Protein AF-A0A9J6EXL0-F1 (afdb_monomer)

Mean predicted aligned error: 11.3 Å

Sequence (278 aa):
MRKLHFISDFPHLLKCLRNGLLQKGFATPDGLVSVHPVREAYLLDRSVRTLKVMPNLTETHLEPNSFEKMRTPFAFQLFGPYVLRGLAFYKEDIERRCGSIEATQLFFSKIQRLITVMTSRFRAEALRPASTDVAFLSNFLDFLNDWESFSDNKRHFLSESTAIGFRVTIANTLSLLKYLTESVGFKYLMTSRLSTDPVEHFFGIVRQSTGNLAYASNFAASFDLHVHHMTEFSLPLVLKCIQRRPSRSGIHGETERPSSGDVAIKYSTGDVIGQRQG

pLDDT: mean 83.06, std 22.51, range [24.3, 98.69]

Secondary structure (DSSP, 8-state):
-PPP-----HHHHHHHHHHHHHHH-EEETTEEE-SHHHHHHHHHHHH-SSS-SSTT--HHHHS--TTGGG-HHHHHHHTSHHHHHHHHHTHHHHHHHHS--HHHHHHHHHHHHHHHHHT--STTT-B-TT-HHHHHHHHHHHHHHHHHHHSGGGTTS--HHHHHHHHHHHHHHHHHHHIIIIII--S-B-GGGSSSHHHHHHHHHHHHHTTT---HHHHHHHHHHHHHHHHHHHHHHHHHHHHTS---------------------------------

Structure (mmCIF, N/CA/C/O backbone):
data_AF-A0A9J6EXL0-F1
#
_entry.id   AF-A0A9J6EXL0-F1
#
loop_
_atom_site.group_PDB
_atom_site.id
_atom_site.type_symbol
_atom_site.label_atom_id
_atom_site.label_alt_id
_atom_site.label_comp_id
_atom_site.label_asym_id
_atom_site.label_entity_id
_atom_site.label_seq_id
_atom_site.pdbx_PDB_ins_code
_atom_site.Cartn_x
_atom_site.Cartn_y
_atom_site.Cartn_z
_atom_site.occupancy
_atom_site.B_iso_or_equiv
_atom_site.auth_seq_id
_atom_site.auth_comp_id
_atom_site.auth_asym_id
_atom_site.auth_atom_id
_atom_site.pdbx_PDB_model_num
ATOM 1 N N . MET A 1 1 ? -12.118 6.398 30.157 1.00 62.53 1 MET A N 1
ATOM 2 C CA . MET A 1 1 ? -12.155 7.561 29.238 1.00 62.53 1 MET A CA 1
ATOM 3 C C . MET A 1 1 ? -12.129 7.045 27.800 1.00 62.53 1 MET A C 1
ATOM 5 O O . MET A 1 1 ? -11.355 6.132 27.534 1.00 62.53 1 MET A O 1
ATOM 9 N N . ARG A 1 2 ? -12.997 7.534 26.902 1.00 80.19 2 ARG A N 1
ATOM 10 C CA . ARG A 1 2 ? -13.004 7.114 25.483 1.00 80.19 2 ARG A CA 1
ATOM 11 C C . ARG A 1 2 ? -11.854 7.807 24.743 1.00 80.19 2 ARG A C 1
ATOM 13 O O . ARG A 1 2 ? -11.680 9.008 24.918 1.00 80.19 2 ARG A O 1
ATOM 20 N N . LYS A 1 3 ? -11.077 7.058 23.954 1.00 84.25 3 LYS A N 1
ATOM 21 C CA . LYS A 1 3 ? -9.972 7.586 23.136 1.00 84.25 3 LYS A CA 1
ATOM 22 C C . LYS A 1 3 ? -10.440 7.746 21.691 1.00 84.25 3 LYS A C 1
ATOM 24 O O . LYS A 1 3 ? -11.135 6.875 21.174 1.00 84.25 3 LYS A O 1
ATOM 29 N N . LEU A 1 4 ? -10.068 8.854 21.058 1.00 90.44 4 LEU A N 1
ATOM 30 C CA . LEU A 1 4 ? -10.257 9.061 19.623 1.00 90.44 4 LEU A CA 1
ATOM 31 C C . LEU A 1 4 ? -8.978 8.644 18.897 1.00 90.44 4 LEU A C 1
ATOM 33 O O . LEU A 1 4 ? -7.885 9.054 19.284 1.00 90.44 4 LEU A O 1
ATOM 37 N N . HIS A 1 5 ? -9.126 7.813 17.868 1.00 93.00 5 HIS A N 1
ATOM 38 C CA . HIS A 1 5 ? -8.023 7.292 17.065 1.00 93.00 5 HIS A CA 1
ATOM 39 C C . HIS A 1 5 ? -8.081 7.943 15.683 1.00 93.00 5 HIS A C 1
ATOM 41 O O . HIS A 1 5 ? -9.059 7.763 14.960 1.00 93.00 5 HIS A O 1
ATOM 47 N N . PHE A 1 6 ? -7.048 8.704 15.325 1.00 94.31 6 PHE A N 1
ATOM 48 C CA . PHE A 1 6 ? -6.963 9.370 14.026 1.00 94.31 6 PHE A CA 1
ATOM 49 C C . PHE A 1 6 ? -6.270 8.462 13.014 1.00 94.31 6 PHE A C 1
ATOM 51 O O . PHE A 1 6 ? -5.191 7.937 13.277 1.00 94.31 6 PHE A O 1
ATOM 58 N N . ILE A 1 7 ? -6.888 8.268 11.855 1.00 94.62 7 ILE A N 1
ATOM 59 C CA . ILE A 1 7 ? -6.404 7.349 10.826 1.00 94.62 7 ILE A CA 1
ATOM 60 C C . ILE A 1 7 ? -6.421 8.098 9.497 1.00 94.62 7 ILE A C 1
ATOM 62 O O . ILE A 1 7 ? -7.413 8.747 9.168 1.00 94.62 7 ILE A O 1
ATOM 66 N N . SER A 1 8 ? -5.312 8.054 8.761 1.00 94.88 8 SER A N 1
ATOM 67 C CA . SER A 1 8 ? -5.257 8.591 7.402 1.00 94.88 8 SER A CA 1
ATOM 68 C C . SER A 1 8 ? -5.811 7.568 6.415 1.00 94.88 8 SER A C 1
ATOM 70 O O . SER A 1 8 ? -5.760 6.362 6.656 1.00 94.88 8 SER A O 1
ATOM 72 N N . ASP A 1 9 ? -6.305 8.033 5.270 1.00 93.81 9 ASP A N 1
ATOM 73 C CA . ASP A 1 9 ? -6.836 7.123 4.263 1.00 93.81 9 ASP A CA 1
ATOM 74 C C . ASP A 1 9 ? -5.725 6.274 3.615 1.00 93.81 9 ASP A C 1
ATOM 76 O O . ASP A 1 9 ? -4.876 6.765 2.866 1.00 93.81 9 ASP A O 1
ATOM 80 N N . PHE A 1 10 ? -5.721 4.979 3.933 1.00 96.38 10 PHE A N 1
ATOM 81 C CA . PHE A 1 10 ? -4.686 4.041 3.502 1.00 96.38 10 PHE A CA 1
ATOM 82 C C . PHE A 1 10 ? -4.565 3.903 1.968 1.00 96.38 10 PHE A C 1
ATOM 84 O O . PHE A 1 10 ? -3.437 3.964 1.471 1.00 96.38 10 PHE A O 1
ATOM 91 N N . PRO A 1 11 ? -5.660 3.775 1.186 1.00 95.31 11 PRO A N 1
ATOM 92 C CA . PRO A 1 11 ? -5.612 3.853 -0.276 1.00 95.31 11 PRO A CA 1
ATOM 93 C C . PRO A 1 11 ? -4.853 5.075 -0.810 1.00 95.31 11 PRO A C 1
ATOM 95 O O . PRO A 1 11 ? -4.025 4.936 -1.718 1.00 95.31 11 PRO A O 1
ATOM 98 N N . HIS A 1 12 ? -5.075 6.265 -0.240 1.00 94.00 12 HIS A N 1
ATOM 99 C CA . HIS A 1 12 ? -4.344 7.467 -0.653 1.00 94.00 12 HIS A CA 1
ATOM 100 C C . HIS A 1 12 ? -2.870 7.443 -0.255 1.00 94.00 12 HIS A C 1
ATOM 102 O O . HIS A 1 12 ? -2.038 7.880 -1.052 1.00 94.00 12 HIS A O 1
ATOM 108 N N . LEU A 1 13 ? -2.518 6.889 0.909 1.00 97.56 13 LEU A N 1
ATOM 109 C CA . LEU A 1 13 ? -1.113 6.686 1.286 1.00 97.56 13 LEU A CA 1
ATOM 110 C C . LEU A 1 13 ? -0.398 5.740 0.314 1.00 97.56 13 LEU A C 1
ATOM 112 O O . LEU A 1 13 ? 0.713 6.033 -0.130 1.00 97.56 13 LEU A O 1
ATOM 116 N N . LEU A 1 14 ? -1.053 4.646 -0.085 1.00 97.69 14 LEU A N 1
ATOM 117 C CA . LEU A 1 14 ? -0.511 3.693 -1.054 1.00 97.69 14 LEU A CA 1
ATOM 118 C C . LEU A 1 14 ? -0.325 4.326 -2.442 1.00 97.69 14 LEU A C 1
ATOM 120 O O . LEU A 1 14 ? 0.671 4.084 -3.125 1.00 97.69 14 LEU A O 1
ATOM 124 N N . LYS A 1 15 ? -1.253 5.192 -2.854 1.00 96.50 15 LYS A N 1
ATOM 125 C CA . LYS A 1 15 ? -1.111 6.000 -4.071 1.00 96.50 15 LYS A CA 1
ATOM 126 C C . LYS A 1 15 ? 0.105 6.927 -3.995 1.00 96.50 15 LYS A C 1
ATOM 128 O O . LYS A 1 15 ? 0.862 6.997 -4.963 1.00 96.50 15 LYS A O 1
ATOM 133 N N . CYS A 1 16 ? 0.309 7.621 -2.875 1.00 97.19 16 CYS A N 1
ATOM 134 C CA . CYS A 1 16 ? 1.474 8.487 -2.679 1.00 97.19 16 CYS A CA 1
ATOM 135 C C . CYS A 1 16 ? 2.787 7.690 -2.701 1.00 97.19 16 CYS A C 1
ATOM 137 O O . CYS A 1 16 ? 3.730 8.096 -3.379 1.00 97.19 16 CYS A O 1
ATOM 139 N N . LEU A 1 17 ? 2.816 6.523 -2.048 1.00 98.12 17 LEU A N 1
ATOM 140 C CA . LEU A 1 17 ? 3.924 5.566 -2.102 1.00 98.12 17 LEU A CA 1
ATOM 141 C C . LEU A 1 17 ? 4.262 5.179 -3.548 1.00 98.12 17 LEU A C 1
ATOM 143 O O . LEU A 1 17 ? 5.412 5.296 -3.969 1.00 98.12 17 LEU A O 1
ATOM 147 N N . ARG A 1 18 ? 3.250 4.772 -4.326 1.00 98.06 18 ARG A N 1
ATOM 148 C CA . ARG A 1 18 ? 3.396 4.429 -5.747 1.00 98.06 18 ARG A CA 1
ATOM 149 C C . ARG A 1 18 ? 3.969 5.595 -6.545 1.00 98.06 18 ARG A C 1
ATOM 151 O O . ARG A 1 18 ? 4.914 5.407 -7.301 1.00 98.06 18 ARG A O 1
ATOM 158 N N . ASN A 1 19 ? 3.406 6.792 -6.388 1.00 97.19 19 ASN A N 1
ATOM 159 C CA . ASN A 1 19 ? 3.850 7.971 -7.133 1.00 97.19 19 ASN A CA 1
ATOM 160 C C . ASN A 1 19 ? 5.311 8.324 -6.806 1.00 97.19 19 ASN A C 1
ATOM 162 O O . ASN A 1 19 ? 6.074 8.632 -7.718 1.00 97.19 19 ASN A O 1
ATOM 166 N N . GLY A 1 20 ? 5.712 8.216 -5.534 1.00 96.38 20 GLY A N 1
ATOM 167 C CA . GLY A 1 20 ? 7.102 8.393 -5.115 1.00 96.38 20 GLY A CA 1
ATOM 168 C C . GLY A 1 20 ? 8.043 7.369 -5.754 1.00 96.38 20 GLY A C 1
ATOM 169 O O . GLY A 1 20 ? 9.074 7.752 -6.303 1.00 96.38 20 GLY A O 1
ATOM 170 N N . LEU A 1 21 ? 7.654 6.088 -5.764 1.00 97.50 21 LEU A N 1
ATOM 171 C CA . LEU A 1 21 ? 8.438 5.022 -6.392 1.00 97.50 21 LEU A CA 1
ATOM 172 C C . LEU A 1 21 ? 8.667 5.293 -7.885 1.00 97.50 21 LEU A C 1
ATOM 174 O O . LEU A 1 21 ? 9.797 5.191 -8.357 1.00 97.50 21 LEU A O 1
ATOM 178 N N . LEU A 1 22 ? 7.606 5.657 -8.614 1.00 96.56 22 LEU A N 1
ATOM 179 C CA . LEU A 1 22 ? 7.682 5.931 -10.052 1.00 96.56 22 LEU A CA 1
ATOM 180 C C . LEU A 1 22 ? 8.531 7.162 -10.381 1.00 96.56 22 LEU A C 1
ATOM 182 O O . LEU A 1 22 ? 9.169 7.192 -11.427 1.00 96.56 22 LEU A O 1
ATOM 186 N N . GLN A 1 23 ? 8.526 8.176 -9.514 1.00 94.19 23 GLN A N 1
ATOM 187 C CA . GLN A 1 23 ? 9.217 9.435 -9.778 1.00 94.19 23 GLN A CA 1
ATOM 188 C C . GLN A 1 23 ? 10.722 9.364 -9.504 1.00 94.19 23 GLN A C 1
ATOM 190 O O . GLN A 1 23 ? 11.499 9.958 -10.246 1.00 94.19 23 GLN A O 1
ATOM 195 N N . LYS A 1 24 ? 11.132 8.721 -8.406 1.00 93.25 24 LYS A N 1
ATOM 196 C CA . LYS A 1 24 ? 12.507 8.856 -7.889 1.00 93.25 24 LYS A CA 1
ATOM 197 C C . LYS A 1 24 ? 13.127 7.577 -7.326 1.00 93.25 24 LYS A C 1
ATOM 199 O O . LYS A 1 24 ? 14.297 7.599 -6.947 1.00 93.25 24 LYS A O 1
ATOM 204 N N . GLY A 1 25 ? 12.368 6.482 -7.249 1.00 94.88 25 GLY A N 1
ATOM 205 C CA . GLY A 1 25 ? 12.807 5.276 -6.547 1.00 94.88 25 GLY A CA 1
ATOM 206 C C . GLY A 1 25 ? 13.040 5.505 -5.050 1.00 94.88 25 GLY A C 1
ATOM 207 O O . GLY A 1 25 ? 12.839 6.602 -4.521 1.00 94.88 25 GLY A O 1
ATOM 208 N N . PHE A 1 26 ? 13.474 4.456 -4.361 1.00 96.62 26 PHE A N 1
ATOM 209 C CA . PHE A 1 26 ? 13.733 4.481 -2.928 1.00 96.62 26 PHE A CA 1
ATOM 210 C C . PHE A 1 26 ? 15.078 3.847 -2.574 1.00 96.62 26 PHE A C 1
ATOM 212 O O . PHE A 1 26 ? 15.529 2.923 -3.242 1.00 96.62 26 PHE A O 1
ATOM 219 N N . ALA A 1 27 ? 15.698 4.330 -1.501 1.00 95.12 27 ALA A N 1
ATOM 220 C CA . ALA A 1 27 ? 16.887 3.735 -0.903 1.00 95.12 27 ALA A CA 1
ATOM 221 C C . ALA A 1 27 ? 16.482 3.167 0.453 1.00 95.12 27 ALA A C 1
ATOM 223 O O . ALA A 1 27 ? 16.195 3.930 1.373 1.00 95.12 27 ALA A O 1
ATOM 224 N N . THR A 1 28 ? 16.376 1.845 0.535 1.00 94.81 28 THR A N 1
ATOM 225 C CA . THR A 1 28 ? 15.965 1.117 1.742 1.00 94.81 28 THR A CA 1
ATOM 226 C C . THR A 1 28 ? 17.177 0.434 2.378 1.00 94.81 28 THR A C 1
ATOM 228 O O . THR A 1 28 ? 18.179 0.255 1.683 1.00 94.81 28 THR A O 1
ATOM 231 N N . PRO A 1 29 ? 17.097 -0.010 3.646 1.00 93.19 29 PRO A N 1
ATOM 232 C CA . PRO A 1 29 ? 18.164 -0.800 4.263 1.00 93.19 29 PRO A CA 1
ATOM 233 C C . PRO A 1 29 ? 18.476 -2.092 3.489 1.00 93.19 29 PRO A C 1
ATOM 235 O O . PRO A 1 29 ? 19.613 -2.550 3.486 1.00 93.19 29 PRO A O 1
ATOM 238 N N . ASP A 1 30 ? 17.480 -2.638 2.781 1.00 93.94 30 ASP A N 1
ATOM 239 C CA . ASP A 1 30 ? 17.609 -3.828 1.933 1.00 93.94 30 ASP A CA 1
ATOM 240 C C . ASP A 1 30 ? 18.246 -3.520 0.555 1.00 93.94 30 ASP A C 1
ATOM 242 O O . ASP A 1 30 ? 18.498 -4.429 -0.233 1.00 93.94 30 ASP A O 1
ATOM 246 N N . GLY A 1 31 ? 18.489 -2.243 0.232 1.00 93.81 31 GLY A N 1
ATOM 247 C CA . GLY A 1 31 ? 19.072 -1.786 -1.030 1.00 93.81 31 GLY A CA 1
ATOM 248 C C . GLY A 1 31 ? 18.195 -0.802 -1.810 1.00 93.81 31 GLY A C 1
ATOM 249 O O . GLY A 1 31 ? 17.186 -0.275 -1.322 1.00 93.81 31 GLY A O 1
ATOM 250 N N . LEU A 1 32 ? 18.602 -0.527 -3.053 1.00 94.75 32 LEU A N 1
ATOM 251 C CA . LEU A 1 32 ? 17.888 0.381 -3.950 1.00 94.75 32 LEU A CA 1
ATOM 252 C C . LEU A 1 32 ? 16.647 -0.294 -4.542 1.00 94.75 32 LEU A C 1
ATOM 254 O O . LEU A 1 32 ? 16.713 -1.366 -5.141 1.00 94.75 32 LEU A O 1
ATOM 258 N N . VAL A 1 33 ? 15.511 0.382 -4.420 1.00 97.19 33 VAL A N 1
ATOM 259 C CA . VAL A 1 33 ? 14.221 -0.049 -4.950 1.00 97.19 33 VAL A CA 1
ATOM 260 C C . VAL A 1 33 ? 13.825 0.885 -6.080 1.00 97.19 33 VAL A C 1
ATOM 262 O O . VAL A 1 33 ? 13.732 2.102 -5.911 1.00 97.19 33 VAL A O 1
ATOM 265 N N . SER A 1 34 ? 13.544 0.320 -7.247 1.00 96.06 34 SER A N 1
ATOM 266 C CA . SER A 1 34 ? 13.065 1.085 -8.395 1.00 96.06 34 SER A CA 1
ATOM 267 C C . SER A 1 34 ? 11.964 0.326 -9.121 1.00 96.06 34 SER A C 1
ATOM 269 O O . SER A 1 34 ? 11.771 -0.872 -8.927 1.00 96.06 34 SER A O 1
ATOM 271 N N . VAL A 1 35 ? 11.229 1.024 -9.985 1.00 97.12 35 VAL A N 1
ATOM 272 C CA . VAL A 1 35 ? 10.234 0.378 -10.850 1.00 97.12 35 VAL A CA 1
ATOM 273 C C . VAL A 1 35 ? 10.877 -0.316 -12.063 1.00 97.12 35 VAL A C 1
ATOM 275 O O . VAL A 1 35 ? 10.194 -1.029 -12.790 1.00 97.12 35 VAL A O 1
ATOM 278 N N . HIS A 1 36 ? 12.181 -0.136 -12.303 1.00 97.12 36 HIS A N 1
ATOM 279 C CA . HIS A 1 36 ? 12.854 -0.649 -13.501 1.00 97.12 36 HIS A CA 1
ATOM 280 C C . HIS A 1 36 ? 12.728 -2.179 -13.664 1.00 97.12 36 HIS A C 1
ATOM 282 O O . HIS A 1 36 ? 12.272 -2.605 -14.725 1.00 97.12 36 HIS A O 1
ATOM 288 N N . PRO A 1 37 ? 12.954 -3.013 -12.625 1.00 97.94 37 PRO A N 1
ATOM 289 C CA . PRO A 1 37 ? 12.690 -4.453 -12.710 1.00 97.94 37 PRO A CA 1
ATOM 290 C C . PRO A 1 37 ? 11.251 -4.802 -13.112 1.00 97.94 37 PRO A C 1
ATOM 292 O O . PRO A 1 37 ? 11.022 -5.734 -13.876 1.00 97.94 37 PRO A O 1
ATOM 295 N N . VAL A 1 38 ? 10.269 -4.032 -12.629 1.00 97.94 38 VAL A N 1
ATOM 296 C CA . VAL A 1 38 ? 8.848 -4.236 -12.955 1.00 97.94 38 VAL A CA 1
ATOM 297 C C . VAL A 1 38 ? 8.559 -3.870 -14.413 1.00 97.94 38 VAL A C 1
ATOM 299 O O . VAL A 1 38 ? 7.738 -4.524 -15.054 1.00 97.94 38 VAL A O 1
ATOM 302 N N . ARG A 1 39 ? 9.241 -2.856 -14.960 1.00 97.75 39 ARG A N 1
ATOM 303 C CA . ARG A 1 39 ? 9.141 -2.494 -16.383 1.00 97.75 39 ARG A CA 1
ATOM 304 C C . ARG A 1 39 ? 9.681 -3.599 -17.275 1.00 97.75 39 ARG A C 1
ATOM 306 O O . ARG A 1 39 ? 8.983 -3.994 -18.202 1.00 97.75 39 ARG A O 1
ATOM 313 N N . GLU A 1 40 ? 10.858 -4.135 -16.966 1.00 97.50 40 GLU A N 1
ATOM 314 C CA . GLU A 1 40 ? 11.421 -5.252 -17.731 1.00 97.50 40 GLU A CA 1
ATOM 315 C C . GLU A 1 40 ? 10.517 -6.486 -17.655 1.00 97.50 40 GLU A C 1
ATOM 317 O O . GLU A 1 40 ? 10.196 -7.078 -18.686 1.00 97.50 40 GLU A O 1
ATOM 322 N N . ALA A 1 41 ? 10.004 -6.809 -16.463 1.00 97.12 41 ALA A N 1
ATOM 323 C CA . ALA A 1 41 ? 9.025 -7.877 -16.292 1.00 97.12 41 ALA A CA 1
ATOM 324 C C . ALA A 1 41 ? 7.788 -7.655 -17.183 1.00 97.12 41 ALA A C 1
ATOM 326 O O . ALA A 1 41 ? 7.318 -8.576 -17.849 1.00 97.12 41 ALA A O 1
ATOM 327 N N . TYR A 1 42 ? 7.248 -6.432 -17.201 1.00 97.06 42 TYR A N 1
ATOM 328 C CA . TYR A 1 42 ? 6.089 -6.075 -18.018 1.00 97.06 42 TYR A CA 1
ATOM 329 C C . TYR A 1 42 ? 6.370 -6.214 -19.517 1.00 97.06 42 TYR A C 1
ATOM 331 O O . TYR A 1 42 ? 5.511 -6.700 -20.247 1.00 97.06 42 TYR A O 1
ATOM 339 N N . LEU A 1 43 ? 7.554 -5.815 -19.990 1.00 95.94 43 LEU A N 1
ATOM 340 C CA . LEU A 1 43 ? 7.932 -5.948 -21.399 1.00 95.94 43 LEU A CA 1
ATOM 341 C C . LEU A 1 43 ? 8.013 -7.417 -21.829 1.00 95.94 43 LEU A C 1
ATOM 343 O O . LEU A 1 43 ? 7.504 -7.766 -22.898 1.00 95.94 43 LEU A O 1
ATOM 347 N N . LEU A 1 44 ? 8.587 -8.273 -20.980 1.00 95.31 44 LEU A N 1
ATOM 348 C CA . LEU A 1 44 ? 8.632 -9.718 -21.199 1.00 95.31 44 LEU A CA 1
ATOM 349 C C . LEU A 1 44 ? 7.213 -10.300 -21.246 1.00 95.31 44 LEU A C 1
ATOM 351 O O . LEU A 1 44 ? 6.834 -10.908 -22.247 1.00 95.31 44 LEU A O 1
ATOM 355 N N . ASP A 1 45 ? 6.387 -10.018 -20.237 1.00 95.44 45 ASP A N 1
ATOM 356 C CA . ASP A 1 45 ? 5.017 -10.539 -20.138 1.00 95.44 45 ASP A CA 1
ATOM 357 C C . ASP A 1 45 ? 4.089 -10.021 -21.245 1.00 95.44 45 ASP A C 1
ATOM 359 O O . ASP A 1 45 ? 3.219 -10.735 -21.744 1.00 95.44 45 ASP A O 1
ATOM 363 N N . ARG A 1 46 ? 4.293 -8.778 -21.694 1.00 92.38 46 ARG A N 1
ATOM 364 C CA . ARG A 1 46 ? 3.548 -8.181 -22.807 1.00 92.38 46 ARG A CA 1
ATOM 365 C C . ARG A 1 46 ? 3.807 -8.909 -24.126 1.00 92.38 46 ARG A C 1
ATOM 367 O O . ARG A 1 46 ? 2.902 -8.947 -24.959 1.00 92.38 46 ARG A O 1
ATOM 374 N N . SER A 1 47 ? 5.013 -9.442 -24.329 1.00 88.94 47 SER A N 1
ATOM 375 C CA . SER A 1 47 ? 5.383 -10.154 -25.559 1.00 88.94 47 SER A CA 1
ATOM 376 C C . SER A 1 47 ? 4.725 -11.536 -25.673 1.00 88.94 47 SER A C 1
ATOM 378 O O . SER A 1 47 ? 4.556 -12.059 -26.778 1.00 88.94 47 SER A O 1
ATOM 380 N N . VAL A 1 48 ? 4.286 -12.100 -24.542 1.00 88.19 48 VAL A N 1
ATOM 381 C CA . VAL A 1 48 ? 3.599 -13.389 -24.474 1.00 88.19 48 VAL A CA 1
ATOM 382 C C . VAL A 1 48 ? 2.185 -13.253 -25.047 1.00 88.19 48 VAL A C 1
ATOM 384 O O . VAL A 1 48 ? 1.367 -12.457 -24.582 1.00 88.19 48 VAL A O 1
ATOM 387 N N . ARG A 1 49 ? 1.885 -14.053 -26.078 1.00 80.06 49 ARG A N 1
ATOM 388 C CA . ARG A 1 49 ? 0.561 -14.088 -26.733 1.00 80.06 49 ARG A CA 1
ATOM 389 C C . ARG A 1 49 ? -0.461 -14.966 -26.002 1.00 80.06 49 ARG A C 1
ATOM 391 O O . ARG A 1 49 ? -1.648 -14.890 -26.300 1.00 80.06 49 ARG A O 1
ATOM 398 N N . THR A 1 50 ? 0.001 -15.811 -25.085 1.00 84.81 50 THR A N 1
ATOM 399 C CA . THR A 1 50 ? -0.798 -16.784 -24.325 1.00 84.81 50 THR A CA 1
ATOM 400 C C . THR A 1 50 ? -1.088 -16.276 -22.904 1.00 84.81 50 THR A C 1
ATOM 402 O O . THR A 1 50 ? -1.147 -15.069 -22.676 1.00 84.81 50 THR A O 1
ATOM 405 N N . LEU A 1 51 ? -1.306 -17.184 -21.943 1.00 88.31 51 LEU A N 1
ATOM 406 C CA . LEU A 1 51 ? -1.582 -16.868 -20.539 1.00 88.31 51 LEU A CA 1
ATOM 407 C C . LEU A 1 51 ? -0.492 -15.967 -19.935 1.00 88.31 51 LEU A C 1
ATOM 409 O O . LEU A 1 51 ? 0.624 -16.416 -19.683 1.00 88.31 51 LEU A O 1
ATOM 413 N N . LYS A 1 52 ? -0.846 -14.700 -19.702 1.00 92.69 52 LYS A N 1
ATOM 414 C CA . LYS A 1 52 ? 0.016 -13.690 -19.078 1.00 92.69 52 LYS A CA 1
ATOM 415 C C . LYS A 1 52 ? 0.156 -13.926 -17.578 1.00 92.69 52 LYS A C 1
ATOM 417 O O . LYS A 1 52 ? -0.832 -14.221 -16.904 1.00 92.69 52 LYS A O 1
ATOM 422 N N . VAL A 1 53 ? 1.358 -13.719 -17.047 1.00 94.88 53 VAL A N 1
ATOM 423 C CA . VAL A 1 53 ? 1.651 -13.805 -15.608 1.00 94.88 53 VAL A CA 1
ATOM 424 C C . VAL A 1 53 ? 1.162 -12.550 -14.882 1.00 94.88 53 VAL A C 1
ATOM 426 O O . VAL A 1 53 ? 0.698 -12.629 -13.740 1.00 94.88 53 VAL A O 1
ATOM 429 N N . MET A 1 54 ? 1.197 -11.394 -15.555 1.00 95.19 54 MET A N 1
ATOM 430 C CA . MET A 1 54 ? 0.773 -10.097 -15.023 1.00 95.19 54 MET A CA 1
ATOM 431 C C . MET A 1 54 ? -0.405 -9.509 -15.819 1.00 95.19 54 MET A C 1
ATOM 433 O O . MET A 1 54 ? -0.316 -8.391 -16.326 1.00 95.19 54 MET A O 1
ATOM 437 N N . PRO A 1 55 ? -1.563 -10.198 -15.888 1.00 92.00 55 PRO A N 1
ATOM 438 C CA . PRO A 1 55 ? -2.670 -9.820 -16.776 1.00 92.00 55 PRO A CA 1
ATOM 439 C C . PRO A 1 55 ? -3.291 -8.452 -16.452 1.00 92.00 55 PRO A C 1
ATOM 441 O O . PRO A 1 55 ? -3.891 -7.828 -17.321 1.00 92.00 55 PRO A O 1
ATOM 444 N N . ASN A 1 56 ? -3.146 -7.986 -15.208 1.00 90.62 56 ASN A N 1
ATOM 445 C CA . ASN A 1 56 ? -3.693 -6.710 -14.745 1.00 90.62 56 ASN A CA 1
ATOM 446 C C . ASN A 1 56 ? -2.704 -5.545 -14.873 1.00 90.62 56 ASN A C 1
ATOM 448 O O . ASN A 1 56 ? -3.098 -4.403 -14.650 1.00 90.62 56 ASN A O 1
ATOM 452 N N . LEU A 1 57 ? -1.431 -5.821 -15.176 1.00 94.75 57 LEU A N 1
ATOM 453 C CA . LEU A 1 57 ? -0.418 -4.784 -15.305 1.00 94.75 57 LEU A CA 1
ATOM 454 C C . LEU A 1 57 ? -0.428 -4.247 -16.737 1.00 94.75 57 LEU A C 1
ATOM 456 O O . LEU A 1 57 ? -0.329 -4.991 -17.710 1.00 94.75 57 LEU A O 1
ATOM 460 N N . THR A 1 58 ? -0.543 -2.934 -16.854 1.00 93.88 58 THR A N 1
ATOM 461 C CA . THR A 1 58 ? -0.558 -2.209 -18.128 1.00 93.88 58 THR A CA 1
ATOM 462 C C . THR A 1 58 ? 0.428 -1.053 -18.073 1.00 93.88 58 THR A C 1
ATOM 464 O O . THR A 1 58 ? 0.876 -0.653 -16.998 1.00 93.88 58 THR A O 1
ATOM 467 N N . GLU A 1 59 ? 0.713 -0.455 -19.227 1.00 93.94 59 GLU A N 1
ATOM 468 C CA . GLU A 1 59 ? 1.583 0.720 -19.328 1.00 93.94 59 GLU A CA 1
ATOM 469 C C . GLU A 1 59 ? 1.131 1.873 -18.418 1.00 93.94 59 GLU A C 1
ATOM 471 O O . GLU A 1 59 ? 1.962 2.474 -17.750 1.00 93.94 59 GLU A O 1
ATOM 476 N N . THR A 1 60 ? -0.179 2.084 -18.251 1.00 94.38 60 THR A N 1
ATOM 477 C CA . THR A 1 60 ? -0.751 3.128 -17.372 1.00 94.38 60 THR A CA 1
ATOM 478 C C . THR A 1 60 ? -0.414 2.953 -15.885 1.00 94.38 60 THR A C 1
ATOM 480 O O . THR A 1 60 ? -0.598 3.874 -15.090 1.00 94.38 60 THR A O 1
ATOM 483 N N . HIS A 1 61 ? 0.046 1.771 -15.465 1.00 95.31 61 HIS A N 1
ATOM 484 C CA . HIS A 1 61 ? 0.521 1.548 -14.097 1.00 95.31 61 HIS A CA 1
ATOM 485 C C . HIS A 1 61 ? 1.940 2.078 -13.883 1.00 95.31 61 HIS A C 1
ATOM 487 O O . HIS A 1 61 ? 2.270 2.499 -12.772 1.00 95.31 61 HIS A O 1
ATOM 493 N N . LEU A 1 62 ? 2.760 2.029 -14.934 1.00 95.88 62 LEU A N 1
ATOM 494 C CA . LEU A 1 62 ? 4.191 2.328 -14.912 1.00 95.88 62 LEU A CA 1
ATOM 495 C C . LEU A 1 62 ? 4.465 3.750 -15.417 1.00 95.88 62 LEU A C 1
ATOM 497 O O . LEU A 1 62 ? 5.298 4.446 -14.849 1.00 95.88 62 LEU A O 1
ATOM 501 N N . GLU A 1 63 ? 3.696 4.201 -16.408 1.00 94.31 63 GLU A N 1
ATOM 502 C CA . GLU A 1 63 ? 3.711 5.547 -16.989 1.00 94.31 63 GLU A CA 1
ATOM 503 C C . GLU A 1 63 ? 2.341 6.235 -16.856 1.00 94.31 63 GLU A C 1
ATOM 505 O O . GLU A 1 63 ? 1.669 6.497 -17.854 1.00 94.31 63 GLU A O 1
ATOM 510 N N . PRO A 1 64 ? 1.867 6.513 -15.627 1.00 94.38 64 PRO A N 1
ATOM 511 C CA . PRO A 1 64 ? 0.578 7.159 -15.433 1.00 94.38 64 PRO A CA 1
ATOM 512 C C . PRO A 1 64 ? 0.619 8.644 -15.820 1.00 94.38 64 PRO A C 1
ATOM 514 O O . PRO A 1 64 ? 1.473 9.408 -15.348 1.00 94.38 64 PRO A O 1
ATOM 517 N N . ASN A 1 65 ? -0.392 9.098 -16.558 1.00 93.94 65 ASN A N 1
ATOM 518 C CA . ASN A 1 65 ? -0.673 10.525 -16.719 1.00 93.94 65 ASN A CA 1
ATOM 519 C C . ASN A 1 65 ? -1.210 11.161 -15.415 1.00 93.94 65 ASN A C 1
ATOM 521 O O . ASN A 1 65 ? -1.441 10.487 -14.407 1.00 93.94 65 ASN A O 1
ATOM 525 N N . SER A 1 66 ? -1.433 12.478 -15.413 1.00 91.00 66 SER A N 1
ATOM 526 C CA . SER A 1 66 ? -1.887 13.219 -14.223 1.00 91.00 66 SER A CA 1
ATOM 527 C C . SER A 1 66 ? -3.192 12.690 -13.611 1.00 91.00 66 SER A C 1
ATOM 529 O O . SER A 1 66 ? -3.312 12.645 -12.387 1.00 91.00 66 SER A O 1
ATOM 531 N N . PHE A 1 67 ? -4.149 12.236 -14.424 1.00 89.06 67 PHE A N 1
ATOM 532 C CA . PHE A 1 67 ? -5.401 11.650 -13.936 1.00 89.06 67 PHE A CA 1
ATOM 533 C C . PHE A 1 67 ? -5.188 10.225 -13.407 1.00 89.06 67 PHE A C 1
ATOM 535 O O . PHE A 1 67 ? -5.714 9.847 -12.361 1.00 89.06 67 PHE A O 1
ATOM 542 N N . GLU A 1 68 ? -4.357 9.432 -14.077 1.00 91.31 68 GLU A N 1
ATOM 543 C CA . GLU A 1 68 ? -4.031 8.057 -13.675 1.00 91.31 68 GLU A CA 1
ATOM 544 C C . GLU A 1 68 ? -3.193 7.997 -12.388 1.00 91.31 68 GLU A C 1
ATOM 546 O O . GLU A 1 68 ? -3.315 7.056 -11.594 1.00 91.31 68 GLU A O 1
ATOM 551 N N . LYS A 1 69 ? -2.399 9.039 -12.107 1.00 89.88 69 LYS A N 1
ATOM 552 C CA . LYS A 1 69 ? -1.705 9.222 -10.819 1.00 89.88 69 LYS A CA 1
ATOM 553 C C . LYS A 1 69 ? -2.671 9.302 -9.636 1.00 89.88 69 LYS A C 1
ATOM 555 O O . LYS A 1 69 ? -2.287 8.945 -8.519 1.00 89.88 69 LYS A O 1
ATOM 560 N N . MET A 1 70 ? -3.919 9.709 -9.875 1.00 89.44 70 MET A N 1
ATOM 561 C CA . MET A 1 70 ? -4.958 9.808 -8.848 1.00 89.44 70 MET A CA 1
ATOM 562 C C . MET A 1 70 ? -5.705 8.495 -8.601 1.00 89.44 70 MET A C 1
ATOM 564 O O . MET A 1 70 ? -6.308 8.335 -7.542 1.00 89.44 70 MET A O 1
ATOM 568 N N . ARG A 1 71 ? -5.634 7.533 -9.530 1.00 90.75 71 ARG A N 1
ATOM 569 C CA . ARG A 1 71 ? -6.352 6.257 -9.429 1.00 90.75 71 ARG A CA 1
ATOM 570 C C . ARG A 1 71 ? -5.691 5.344 -8.397 1.00 90.75 71 ARG A C 1
ATOM 572 O O . ARG A 1 71 ? -4.701 4.676 -8.691 1.00 90.75 71 ARG A O 1
ATOM 579 N N . THR A 1 72 ? -6.272 5.277 -7.201 1.00 90.31 72 THR A N 1
ATOM 580 C CA . THR A 1 72 ? -5.819 4.382 -6.127 1.00 90.31 72 THR A CA 1
ATOM 581 C C . THR A 1 72 ? -5.787 2.901 -6.536 1.00 90.31 72 THR A C 1
ATOM 583 O O . THR A 1 72 ? -4.807 2.253 -6.161 1.00 90.31 72 THR A O 1
ATOM 586 N N . PRO A 1 73 ? -6.707 2.348 -7.370 1.00 93.75 73 PRO A N 1
ATOM 587 C CA . PRO A 1 73 ? -6.653 0.930 -7.748 1.00 93.75 73 PRO A CA 1
ATOM 588 C C . PRO A 1 73 ? -5.351 0.518 -8.444 1.00 93.75 73 PRO A C 1
ATOM 590 O O . PRO A 1 73 ? -4.878 -0.596 -8.235 1.00 93.75 73 PRO A O 1
ATOM 593 N N . PHE A 1 74 ? -4.722 1.424 -9.200 1.00 95.38 74 PHE A N 1
ATOM 594 C CA . PHE A 1 74 ? -3.457 1.139 -9.883 1.00 95.38 74 PHE A CA 1
ATOM 595 C C . PHE A 1 74 ? -2.308 0.902 -8.900 1.00 95.38 74 PHE A C 1
ATOM 597 O O . PHE A 1 74 ? -1.422 0.099 -9.175 1.00 95.38 74 PHE A O 1
ATOM 604 N N . ALA A 1 75 ? -2.332 1.540 -7.726 1.00 96.69 75 ALA A N 1
ATOM 605 C CA . ALA A 1 75 ? -1.340 1.279 -6.688 1.00 96.69 75 ALA A CA 1
ATOM 606 C C . ALA A 1 75 ? -1.514 -0.128 -6.086 1.00 96.69 75 ALA A C 1
ATOM 608 O O . ALA A 1 75 ? -0.530 -0.842 -5.906 1.00 96.69 75 ALA A O 1
ATOM 609 N N . PHE A 1 76 ? -2.759 -0.562 -5.855 1.00 96.94 76 PHE A N 1
ATOM 610 C CA . PHE A 1 76 ? -3.058 -1.927 -5.399 1.00 96.94 76 PHE A CA 1
ATOM 611 C C . PHE A 1 76 ? -2.665 -2.988 -6.430 1.00 96.94 76 PHE A C 1
ATOM 613 O O . PHE A 1 76 ? -2.192 -4.057 -6.058 1.00 96.94 76 PHE A O 1
ATOM 620 N N . GLN A 1 77 ? -2.855 -2.701 -7.720 1.00 97.19 77 GLN A N 1
ATOM 621 C CA . GLN A 1 77 ? -2.475 -3.606 -8.805 1.00 97.19 77 GLN A CA 1
ATOM 622 C C . GLN A 1 77 ? -0.952 -3.688 -8.968 1.00 97.19 77 GLN A C 1
ATOM 624 O O . GLN A 1 77 ? -0.426 -4.794 -9.094 1.00 97.19 77 GLN A O 1
ATOM 629 N N . LEU A 1 78 ? -0.240 -2.557 -8.882 1.00 98.00 78 LEU A N 1
ATOM 630 C CA . LEU A 1 78 ? 1.223 -2.512 -8.966 1.00 98.00 78 LEU A CA 1
ATOM 631 C C . LEU A 1 78 ? 1.895 -3.277 -7.817 1.00 98.00 78 LEU A C 1
ATOM 633 O O . LEU A 1 78 ? 2.801 -4.067 -8.053 1.00 98.00 78 LEU A O 1
ATOM 637 N N . PHE A 1 79 ? 1.437 -3.078 -6.580 1.00 98.12 79 PHE A N 1
ATOM 638 C CA . PHE A 1 79 ? 1.926 -3.817 -5.409 1.00 98.12 79 PHE A CA 1
ATOM 639 C C . PHE A 1 79 ? 1.153 -5.127 -5.172 1.00 98.12 79 PHE A C 1
ATOM 641 O O . PHE A 1 79 ? 1.163 -5.687 -4.076 1.00 98.12 79 PHE A O 1
ATOM 648 N N . GLY A 1 80 ? 0.435 -5.602 -6.190 1.00 96.69 80 GLY A N 1
ATOM 649 C CA . GLY A 1 80 ? -0.410 -6.781 -6.112 1.00 96.69 80 GLY A CA 1
ATOM 650 C C . GLY A 1 80 ? 0.366 -8.095 -6.256 1.00 96.69 80 GLY A C 1
ATOM 651 O O . GLY A 1 80 ? 1.521 -8.120 -6.687 1.00 96.69 80 GLY A O 1
ATOM 652 N N . PRO A 1 81 ? -0.290 -9.235 -5.972 1.00 96.88 81 PRO A N 1
ATOM 653 C CA . PRO A 1 81 ? 0.354 -10.548 -6.020 1.00 96.88 81 PRO A CA 1
ATOM 654 C C . PRO A 1 81 ? 0.814 -10.945 -7.429 1.00 96.88 81 PRO A C 1
ATOM 656 O O . PRO A 1 81 ? 1.783 -11.684 -7.566 1.00 96.88 81 PRO A O 1
ATOM 659 N N . TYR A 1 82 ? 0.145 -10.466 -8.481 1.00 97.06 82 TYR A N 1
ATOM 660 C CA . TYR A 1 82 ? 0.528 -10.774 -9.862 1.00 97.06 82 TYR A CA 1
ATOM 661 C C . TYR A 1 82 ? 1.887 -10.180 -10.228 1.00 97.06 82 TYR A C 1
ATOM 663 O O . TYR A 1 82 ? 2.683 -10.864 -10.858 1.00 97.06 82 TYR A O 1
ATOM 671 N N . VAL A 1 83 ? 2.188 -8.958 -9.778 1.00 97.88 83 VAL A N 1
ATOM 672 C CA . VAL A 1 83 ? 3.487 -8.323 -10.043 1.00 97.88 83 VAL A CA 1
ATOM 673 C C . VAL A 1 83 ? 4.608 -9.056 -9.315 1.00 97.88 83 VAL A C 1
ATOM 675 O O . VAL A 1 83 ? 5.635 -9.339 -9.917 1.00 97.88 83 VAL A O 1
ATOM 678 N N . LEU A 1 84 ? 4.391 -9.464 -8.061 1.00 97.69 84 LEU A N 1
ATOM 679 C CA . LEU A 1 84 ? 5.352 -10.302 -7.334 1.00 97.69 84 LEU A CA 1
ATOM 680 C C . LEU A 1 84 ? 5.615 -11.638 -8.037 1.00 97.69 84 LEU A C 1
ATOM 682 O O . LEU A 1 84 ? 6.767 -12.044 -8.175 1.00 97.69 84 LEU A O 1
ATOM 686 N N . ARG A 1 85 ? 4.561 -12.302 -8.524 1.00 97.50 85 ARG A N 1
ATOM 687 C CA . ARG A 1 85 ? 4.699 -13.534 -9.314 1.00 97.50 85 ARG A CA 1
ATOM 688 C C . ARG A 1 85 ? 5.441 -13.286 -10.621 1.00 97.50 85 ARG A C 1
ATOM 690 O O . ARG A 1 85 ? 6.280 -14.099 -10.972 1.00 97.50 85 ARG A O 1
ATOM 697 N N . GLY A 1 86 ? 5.180 -12.174 -11.305 1.00 97.19 86 GLY A N 1
ATOM 698 C CA . GLY A 1 86 ? 5.903 -11.784 -12.516 1.00 97.19 86 GLY A CA 1
ATOM 699 C C . GLY A 1 86 ? 7.389 -11.545 -12.259 1.00 97.19 86 GLY A C 1
ATOM 700 O O . GLY A 1 86 ? 8.220 -12.089 -12.977 1.00 97.19 86 GLY A O 1
ATOM 701 N N . LEU A 1 87 ? 7.733 -10.816 -11.192 1.00 98.00 87 LEU A N 1
ATOM 702 C CA . LEU A 1 87 ? 9.124 -10.611 -10.775 1.00 98.00 87 LEU A CA 1
ATOM 703 C C . LEU A 1 87 ? 9.830 -11.931 -10.439 1.00 98.00 87 LEU A C 1
ATOM 705 O O . LEU A 1 87 ? 11.019 -12.063 -10.696 1.00 98.00 87 LEU A O 1
ATOM 709 N N . ALA A 1 88 ? 9.119 -12.897 -9.851 1.00 97.75 88 ALA A N 1
ATOM 710 C CA . ALA A 1 88 ? 9.668 -14.222 -9.574 1.00 97.75 88 ALA A CA 1
ATOM 711 C C . ALA A 1 88 ? 9.803 -15.077 -10.845 1.00 97.75 88 ALA A C 1
ATOM 713 O O . ALA A 1 88 ? 10.811 -15.750 -11.021 1.00 97.75 88 ALA A O 1
ATOM 714 N N . PHE A 1 89 ? 8.805 -15.036 -11.729 1.00 97.38 89 PHE A N 1
ATOM 715 C CA . PHE A 1 89 ? 8.754 -15.842 -12.947 1.00 97.38 89 PHE A CA 1
ATOM 716 C C . PHE A 1 89 ? 9.817 -15.418 -13.965 1.00 97.38 89 PHE A C 1
ATOM 718 O O . PHE A 1 89 ? 10.511 -16.264 -14.512 1.00 97.38 89 PHE A O 1
ATOM 725 N N . TYR A 1 90 ? 9.985 -14.112 -14.177 1.00 97.06 90 TYR A N 1
ATOM 726 C CA . TYR A 1 90 ? 10.959 -13.550 -15.119 1.00 97.06 90 TYR A CA 1
ATOM 727 C C . TYR A 1 90 ? 12.296 -13.188 -14.453 1.00 97.06 90 TYR A C 1
ATOM 729 O O . TYR A 1 90 ? 13.060 -12.394 -15.001 1.00 97.06 90 TYR A O 1
ATOM 737 N N . LYS A 1 91 ? 12.579 -13.711 -13.251 1.00 97.38 91 LYS A N 1
ATOM 738 C CA . LYS A 1 91 ? 13.706 -13.263 -12.417 1.00 97.38 91 LYS A CA 1
ATOM 739 C C . LYS A 1 91 ? 15.035 -13.285 -13.170 1.00 97.38 91 LYS A C 1
ATOM 741 O O . LYS A 1 91 ? 15.710 -12.264 -13.224 1.00 97.38 91 LYS A O 1
ATOM 746 N N . GLU A 1 92 ? 15.374 -14.409 -13.795 1.00 97.44 92 GLU A N 1
ATOM 747 C CA . GLU A 1 92 ? 16.642 -14.575 -14.516 1.00 97.44 92 GLU A CA 1
ATOM 748 C C . GLU A 1 92 ? 16.776 -13.590 -15.690 1.00 97.44 92 GLU A C 1
ATOM 750 O O . GLU A 1 92 ? 17.828 -12.985 -15.894 1.00 97.44 92 GLU A O 1
ATOM 755 N N . ASP A 1 93 ? 15.702 -13.385 -16.458 1.00 97.19 93 ASP A N 1
ATOM 756 C CA . ASP A 1 93 ? 15.681 -12.440 -17.578 1.00 97.19 93 ASP A CA 1
ATOM 757 C C . ASP A 1 93 ? 15.861 -10.991 -17.120 1.00 97.19 93 ASP A C 1
ATOM 759 O O . ASP A 1 93 ? 16.596 -10.222 -17.744 1.00 97.19 93 ASP A O 1
ATOM 763 N N . ILE A 1 94 ? 15.194 -10.622 -16.025 1.00 97.44 94 ILE A N 1
ATOM 764 C CA . ILE A 1 94 ? 15.259 -9.279 -15.456 1.00 97.44 94 ILE A CA 1
ATOM 765 C C . ILE A 1 94 ? 16.636 -9.038 -14.836 1.00 97.44 94 ILE A C 1
ATOM 767 O O . ILE A 1 94 ? 17.220 -7.981 -15.073 1.00 97.44 94 ILE A O 1
ATOM 771 N N . GLU A 1 95 ? 17.181 -9.996 -14.082 1.00 97.69 95 GLU A N 1
ATOM 772 C CA . GLU A 1 95 ? 18.474 -9.852 -13.402 1.00 97.69 95 GLU A CA 1
ATOM 773 C C . GLU A 1 95 ? 19.637 -9.731 -14.391 1.00 97.69 95 GLU A C 1
ATOM 775 O O . GLU A 1 95 ? 20.564 -8.956 -14.151 1.00 97.69 95 GLU A O 1
ATOM 780 N N . ARG A 1 96 ? 19.547 -10.374 -15.564 1.00 96.81 96 ARG A N 1
ATOM 781 C CA . ARG A 1 96 ? 20.503 -10.160 -16.666 1.00 96.81 96 ARG A CA 1
ATOM 782 C C . ARG A 1 96 ? 20.554 -8.711 -17.160 1.00 96.81 96 ARG A C 1
ATOM 784 O O . ARG A 1 96 ? 21.573 -8.300 -17.707 1.00 96.81 96 ARG A O 1
ATOM 791 N N . ARG A 1 97 ? 19.470 -7.946 -17.000 1.00 95.44 97 ARG A N 1
A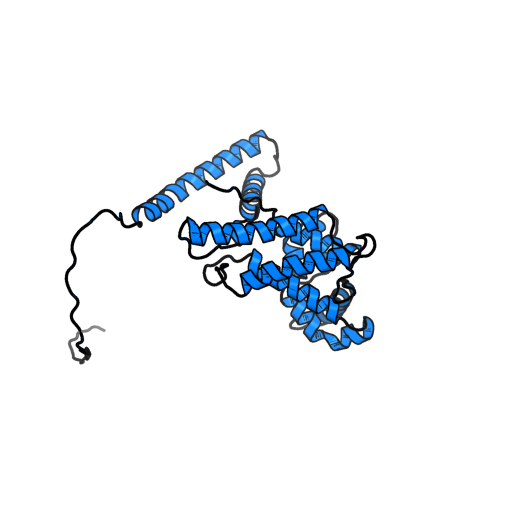TOM 792 C CA . ARG A 1 97 ? 19.348 -6.558 -17.483 1.00 95.44 97 ARG A CA 1
ATOM 793 C C . ARG A 1 97 ? 19.494 -5.519 -16.377 1.00 95.44 97 ARG A C 1
ATOM 795 O O . ARG A 1 97 ? 20.012 -4.437 -16.624 1.00 95.44 97 ARG A O 1
ATOM 802 N N . CYS A 1 98 ? 19.010 -5.834 -15.179 1.00 94.56 98 CYS A N 1
ATOM 803 C CA . CYS A 1 98 ? 18.895 -4.898 -14.062 1.00 94.56 98 CYS A CA 1
ATOM 804 C C . CYS A 1 98 ? 19.925 -5.139 -12.952 1.00 94.56 98 CYS A C 1
ATOM 806 O O . CYS A 1 98 ? 20.026 -4.312 -12.049 1.00 94.56 98 CYS A O 1
ATOM 808 N N . GLY A 1 99 ? 20.646 -6.265 -12.974 1.00 95.69 99 GLY A N 1
ATOM 809 C CA . GLY A 1 99 ? 21.329 -6.781 -11.788 1.00 95.69 99 GLY A CA 1
ATOM 810 C C . GLY A 1 99 ? 20.339 -7.356 -10.770 1.00 95.69 99 GLY A C 1
ATOM 811 O O . GLY A 1 99 ? 19.168 -7.562 -11.088 1.00 95.69 99 GLY A O 1
ATOM 812 N N . SER A 1 100 ? 20.806 -7.618 -9.545 1.00 96.56 100 SER A N 1
ATOM 813 C CA . SER A 1 100 ? 19.965 -8.190 -8.481 1.00 96.56 100 SER A CA 1
ATOM 814 C C . SER A 1 100 ? 18.696 -7.365 -8.251 1.00 96.56 100 SER A C 1
ATOM 816 O O . SER A 1 100 ? 18.749 -6.145 -8.075 1.00 96.56 100 SER A O 1
ATOM 818 N N . ILE A 1 101 ? 17.549 -8.047 -8.211 1.00 97.50 101 ILE A N 1
ATOM 819 C CA . ILE A 1 101 ? 16.236 -7.430 -7.960 1.00 97.50 101 ILE A CA 1
ATOM 820 C C . ILE A 1 101 ? 15.721 -7.680 -6.540 1.00 97.50 101 ILE A C 1
ATOM 822 O O . ILE A 1 101 ? 14.579 -7.330 -6.226 1.00 97.50 101 ILE A O 1
ATOM 826 N N . GLU A 1 102 ? 16.546 -8.276 -5.680 1.00 97.44 102 GLU A N 1
ATOM 827 C CA . GLU A 1 102 ? 16.167 -8.750 -4.347 1.00 97.44 102 GLU A CA 1
ATOM 828 C C . GLU A 1 102 ? 15.556 -7.641 -3.482 1.00 97.44 102 GLU A C 1
ATOM 830 O O . GLU A 1 102 ? 14.451 -7.807 -2.965 1.00 97.44 102 GLU A O 1
ATOM 835 N N . ALA A 1 103 ? 16.194 -6.467 -3.426 1.00 97.19 103 ALA A N 1
ATOM 836 C CA . ALA A 1 103 ? 15.683 -5.307 -2.693 1.00 97.19 103 ALA A CA 1
ATOM 837 C C . ALA A 1 103 ? 14.265 -4.912 -3.147 1.00 97.19 103 ALA A C 1
ATOM 839 O O . ALA A 1 103 ? 13.378 -4.638 -2.335 1.00 97.19 103 ALA A O 1
ATOM 840 N N . THR A 1 104 ? 14.013 -4.943 -4.461 1.00 98.12 104 THR A N 1
ATOM 841 C CA . THR A 1 104 ? 12.697 -4.619 -5.031 1.00 98.12 104 THR A CA 1
ATOM 842 C C . THR A 1 104 ? 11.669 -5.703 -4.701 1.00 98.12 104 THR A C 1
ATOM 844 O O . THR A 1 104 ? 10.546 -5.376 -4.317 1.00 98.12 104 THR A O 1
ATOM 847 N N . GLN A 1 105 ? 12.036 -6.986 -4.781 1.00 98.06 105 GLN A N 1
ATOM 848 C CA . GLN A 1 105 ? 11.147 -8.094 -4.416 1.00 98.06 105 GLN A CA 1
ATOM 849 C C . GLN A 1 105 ? 10.779 -8.073 -2.925 1.00 98.06 105 GLN A C 1
ATOM 851 O O . GLN A 1 105 ? 9.601 -8.232 -2.586 1.00 98.06 105 GLN A O 1
ATOM 856 N N . LEU A 1 10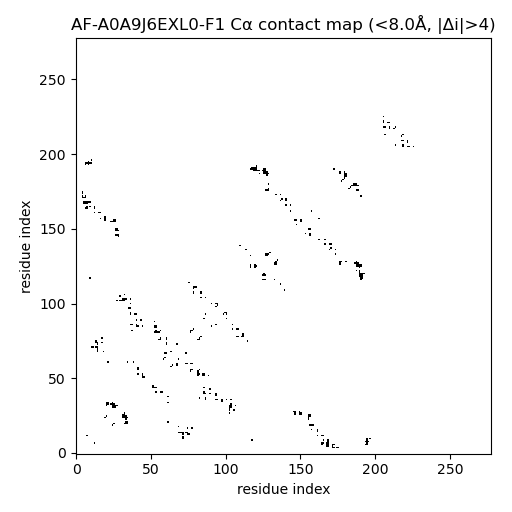6 ? 11.751 -7.829 -2.041 1.00 98.19 106 LEU A N 1
ATOM 857 C CA . LEU A 1 106 ? 11.536 -7.701 -0.598 1.00 98.19 106 LEU A CA 1
ATOM 858 C C . LEU A 1 106 ? 10.612 -6.525 -0.285 1.00 98.19 106 LEU A C 1
ATOM 860 O O . LEU A 1 106 ? 9.623 -6.690 0.434 1.00 98.19 106 LEU A O 1
ATOM 864 N N . PHE A 1 107 ? 10.870 -5.362 -0.885 1.00 98.50 107 PHE A N 1
ATOM 865 C CA . PHE A 1 107 ? 10.029 -4.185 -0.714 1.00 98.50 107 PHE A CA 1
ATOM 866 C C . PHE A 1 107 ? 8.590 -4.431 -1.180 1.00 98.50 107 PHE A C 1
ATOM 868 O O . PHE A 1 107 ? 7.649 -4.229 -0.413 1.00 98.50 107 PHE A O 1
ATOM 875 N N . PHE A 1 108 ? 8.395 -4.928 -2.407 1.00 98.56 108 PHE A N 1
ATOM 876 C CA . PHE A 1 108 ? 7.059 -5.216 -2.938 1.00 98.56 108 PHE A CA 1
ATOM 877 C C . PHE A 1 108 ? 6.328 -6.262 -2.088 1.00 98.56 108 PHE A C 1
ATOM 879 O O . PHE A 1 108 ? 5.127 -6.126 -1.869 1.00 98.56 108 PHE A O 1
ATOM 886 N N . SER A 1 109 ? 7.040 -7.255 -1.547 1.00 98.50 109 SER A N 1
ATOM 887 C CA . SER A 1 109 ? 6.464 -8.263 -0.649 1.00 98.50 109 SER A CA 1
ATOM 888 C C . SER A 1 109 ? 6.002 -7.648 0.674 1.00 98.50 109 SER A C 1
ATOM 890 O O . SER A 1 109 ? 4.887 -7.923 1.121 1.00 98.50 109 SER A O 1
ATOM 892 N N . LYS A 1 110 ? 6.804 -6.755 1.277 1.00 98.44 110 LYS A N 1
ATOM 893 C CA . LYS A 1 110 ? 6.414 -6.010 2.489 1.00 98.44 110 LYS A CA 1
ATOM 894 C C . LYS A 1 110 ? 5.175 -5.144 2.232 1.00 98.44 110 LYS A C 1
ATOM 896 O O . LYS A 1 110 ? 4.235 -5.182 3.024 1.00 98.44 110 LYS A O 1
ATOM 901 N N . ILE A 1 111 ? 5.131 -4.408 1.118 1.00 98.62 111 ILE A N 1
ATOM 902 C CA . ILE A 1 111 ? 3.977 -3.560 0.770 1.00 98.62 111 ILE A CA 1
ATOM 903 C C . ILE A 1 111 ? 2.733 -4.399 0.452 1.00 98.62 111 ILE A C 1
ATOM 905 O O . ILE A 1 111 ? 1.645 -4.070 0.923 1.00 98.62 111 ILE A O 1
ATOM 909 N N . GLN A 1 112 ? 2.866 -5.511 -0.274 1.00 98.56 112 GLN A N 1
ATOM 910 C CA . GLN A 1 112 ? 1.753 -6.427 -0.543 1.00 98.56 112 GLN A CA 1
ATOM 911 C C . GLN A 1 112 ? 1.179 -7.006 0.757 1.00 98.56 112 GLN A C 1
ATOM 913 O O . GLN A 1 112 ? -0.048 -7.075 0.924 1.00 98.56 112 GLN A O 1
ATOM 918 N N . ARG A 1 113 ? 2.047 -7.387 1.704 1.00 98.38 113 ARG A N 1
ATOM 919 C CA . ARG A 1 113 ? 1.606 -7.873 3.014 1.00 98.38 113 ARG A CA 1
ATOM 920 C C . ARG A 1 113 ? 0.883 -6.775 3.783 1.00 98.38 113 ARG A C 1
ATOM 922 O O . ARG A 1 113 ? -0.197 -7.030 4.312 1.00 98.38 113 ARG A O 1
ATOM 929 N N . LEU A 1 114 ? 1.414 -5.551 3.772 1.00 98.62 114 LEU A N 1
ATOM 930 C CA . LEU A 1 114 ? 0.761 -4.394 4.381 1.00 98.62 114 LEU A CA 1
ATOM 931 C C . LEU A 1 114 ? -0.625 -4.140 3.787 1.00 98.62 114 LEU A C 1
ATOM 933 O O . LEU A 1 114 ? -1.572 -3.958 4.544 1.00 98.62 114 LEU A O 1
ATOM 937 N N . ILE A 1 115 ? -0.768 -4.181 2.460 1.00 98.19 115 ILE A N 1
ATOM 938 C CA . ILE A 1 115 ? -2.065 -4.056 1.782 1.00 98.19 115 ILE A CA 1
ATOM 939 C C . ILE A 1 115 ? -3.039 -5.111 2.298 1.00 98.19 115 ILE A C 1
ATOM 941 O O . ILE A 1 115 ? -4.155 -4.767 2.681 1.00 98.19 115 ILE A O 1
ATOM 945 N N . THR A 1 116 ? -2.615 -6.375 2.344 1.00 97.50 116 THR A N 1
ATOM 946 C CA . THR A 1 116 ? -3.456 -7.492 2.802 1.00 97.50 116 THR A CA 1
ATOM 947 C C . THR A 1 116 ? -3.975 -7.239 4.219 1.00 97.50 116 THR A C 1
ATOM 949 O O . THR A 1 116 ? -5.174 -7.335 4.472 1.00 97.50 116 THR A O 1
ATOM 952 N N . VAL A 1 117 ? -3.086 -6.833 5.130 1.00 97.88 117 VAL A N 1
ATOM 953 C CA . VAL A 1 117 ? -3.439 -6.578 6.532 1.00 97.88 117 VAL A CA 1
ATOM 954 C C . VAL A 1 117 ? -4.301 -5.326 6.688 1.00 97.88 117 VAL A C 1
ATOM 956 O O . VAL A 1 117 ? -5.251 -5.339 7.464 1.00 97.88 117 VAL A O 1
ATOM 959 N N . MET A 1 118 ? -4.017 -4.248 5.956 1.00 97.75 118 MET A N 1
ATOM 960 C CA . MET A 1 118 ? -4.702 -2.953 6.085 1.00 97.75 118 MET A CA 1
ATOM 961 C C . MET A 1 118 ? -5.999 -2.850 5.273 1.00 97.75 118 MET A C 1
ATOM 963 O O . MET A 1 118 ? -6.718 -1.860 5.389 1.00 97.75 118 MET A O 1
ATOM 967 N N . THR A 1 119 ? -6.335 -3.874 4.486 1.00 96.12 119 THR A N 1
ATOM 968 C CA . THR A 1 119 ? -7.577 -3.924 3.700 1.00 96.12 119 THR A CA 1
ATOM 969 C C . THR A 1 119 ? -8.411 -5.181 3.950 1.00 96.12 119 THR A C 1
ATOM 971 O O . THR A 1 119 ? -9.244 -5.535 3.120 1.00 96.12 119 THR A O 1
ATOM 974 N N . SER A 1 120 ? -8.261 -5.821 5.115 1.00 95.25 120 SER A N 1
ATOM 975 C CA . SER A 1 120 ? -9.043 -7.008 5.498 1.00 95.25 120 SER A CA 1
ATOM 976 C C . SER A 1 120 ? -10.549 -6.714 5.529 1.00 95.25 120 SER A C 1
ATOM 978 O O . SER A 1 120 ? -11.019 -5.842 6.272 1.00 95.25 120 SER A O 1
ATOM 980 N N . ARG A 1 121 ? -11.319 -7.437 4.704 1.00 92.44 121 ARG A N 1
ATOM 981 C CA . ARG A 1 121 ? -12.762 -7.188 4.495 1.00 92.44 121 ARG A CA 1
ATOM 982 C C . ARG A 1 121 ? -13.663 -8.156 5.243 1.00 92.44 121 ARG A C 1
ATOM 984 O O . ARG A 1 121 ? -14.798 -7.807 5.571 1.00 92.44 121 ARG A O 1
ATOM 991 N N . PHE A 1 122 ? -13.172 -9.365 5.498 1.00 92.69 122 PHE A N 1
ATOM 992 C CA . PHE A 1 122 ? -13.961 -10.451 6.065 1.00 92.69 122 PHE A CA 1
ATOM 993 C C . PHE A 1 122 ? -13.351 -10.957 7.369 1.00 92.69 122 PHE A C 1
ATOM 995 O O . PHE A 1 122 ? -12.163 -10.816 7.637 1.00 92.69 122 PHE A O 1
ATOM 1002 N N . ARG A 1 123 ? -14.177 -11.607 8.191 1.00 93.19 123 ARG A N 1
ATOM 1003 C CA . ARG A 1 123 ? -13.789 -12.098 9.523 1.00 93.19 123 ARG A CA 1
ATOM 1004 C C . ARG A 1 123 ? -12.598 -13.068 9.521 1.00 93.19 123 ARG A C 1
ATOM 1006 O O . ARG A 1 123 ? -11.888 -13.144 10.527 1.00 93.19 123 ARG A O 1
ATOM 1013 N N . ALA A 1 124 ? -12.422 -13.835 8.447 1.00 93.06 124 ALA A N 1
ATOM 1014 C CA . ALA A 1 124 ? -11.312 -14.776 8.303 1.00 93.06 124 ALA A CA 1
ATOM 1015 C C . ALA A 1 124 ? -9.954 -14.060 8.183 1.00 93.06 124 ALA A C 1
ATOM 1017 O O . ALA A 1 124 ? -8.963 -14.562 8.694 1.00 93.06 124 ALA A O 1
ATOM 1018 N N . GLU A 1 125 ? -9.942 -12.867 7.589 1.00 94.38 125 GLU A N 1
ATOM 1019 C CA . GLU A 1 125 ? -8.746 -12.047 7.340 1.00 94.38 125 GLU A CA 1
ATOM 1020 C C . GLU A 1 125 ? -8.578 -10.923 8.371 1.00 94.38 125 GLU A C 1
ATOM 1022 O O . GLU A 1 125 ? -7.624 -10.155 8.315 1.00 94.38 125 GLU A O 1
ATOM 1027 N N . ALA A 1 126 ? -9.547 -10.764 9.274 1.00 96.56 126 ALA A N 1
ATOM 1028 C CA . ALA A 1 126 ? -9.582 -9.639 10.191 1.00 96.56 126 ALA A CA 1
ATOM 1029 C C . ALA A 1 126 ? -8.407 -9.664 11.176 1.00 96.56 126 ALA A C 1
ATOM 1031 O O . ALA A 1 126 ? -8.049 -10.716 11.714 1.00 96.56 126 ALA A O 1
ATOM 1032 N N . LEU A 1 127 ? -7.895 -8.476 11.490 1.00 98.06 127 LEU A N 1
ATOM 1033 C CA . LEU A 1 127 ? -6.791 -8.283 12.418 1.00 98.06 127 LEU A CA 1
ATOM 1034 C C . LEU A 1 127 ? -7.197 -8.704 13.838 1.00 98.06 127 LEU A C 1
ATOM 1036 O O . LEU A 1 127 ? -8.249 -8.296 14.344 1.00 98.06 127 LEU A O 1
ATOM 1040 N N . ARG A 1 128 ? -6.360 -9.516 14.493 1.00 97.69 128 ARG A N 1
ATOM 1041 C CA . ARG A 1 128 ? -6.619 -10.086 15.828 1.00 97.69 128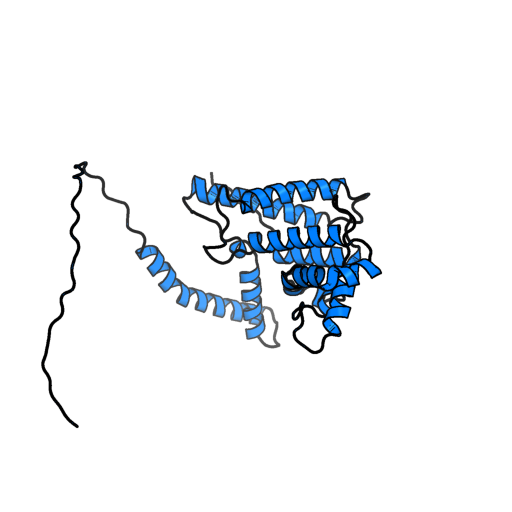 ARG A CA 1
ATOM 1042 C C . ARG A 1 128 ? -5.482 -9.797 16.803 1.00 97.69 128 ARG A C 1
ATOM 1044 O O . ARG A 1 128 ? -4.332 -9.735 16.364 1.00 97.69 128 ARG A O 1
ATOM 1051 N N . PRO A 1 129 ? -5.769 -9.662 18.111 1.00 97.31 129 PRO A N 1
ATOM 1052 C CA . PRO A 1 129 ? -4.727 -9.521 19.126 1.00 97.31 129 PRO A CA 1
ATOM 1053 C C . PRO A 1 129 ? -3.728 -10.676 19.065 1.00 97.31 129 PRO A C 1
ATOM 1055 O O . PRO A 1 129 ? -4.123 -11.805 18.777 1.00 97.31 129 PRO A O 1
ATOM 1058 N N . ALA A 1 130 ? -2.453 -10.381 19.331 1.00 95.12 130 ALA A N 1
ATOM 1059 C CA . ALA A 1 130 ? -1.357 -11.357 19.344 1.00 95.12 130 ALA A CA 1
ATOM 1060 C C . ALA A 1 130 ? -1.217 -12.205 18.057 1.00 95.12 130 ALA A C 1
ATOM 1062 O O . ALA A 1 130 ? -0.643 -13.290 18.081 1.00 95.12 130 ALA A O 1
ATOM 1063 N N . SER A 1 131 ? -1.739 -11.724 16.924 1.00 96.88 131 SER A N 1
ATOM 1064 C CA . SER A 1 131 ? -1.557 -12.376 15.626 1.00 96.88 131 SER A CA 1
ATOM 1065 C C . SER A 1 131 ? -0.214 -12.011 14.993 1.00 96.88 131 SER A C 1
ATOM 1067 O O . SER A 1 131 ? 0.382 -10.975 15.298 1.00 96.88 131 SER A O 1
ATOM 1069 N N . THR A 1 132 ? 0.222 -12.824 14.031 1.00 97.69 132 THR A N 1
ATOM 1070 C CA . THR A 1 132 ? 1.381 -12.517 13.179 1.00 97.69 132 THR A CA 1
ATOM 1071 C C . THR A 1 132 ? 1.213 -11.196 12.429 1.00 97.69 132 THR A C 1
ATOM 1073 O O . THR A 1 132 ? 2.201 -10.535 12.136 1.00 97.69 132 THR A O 1
ATOM 1076 N N . ASP A 1 133 ? -0.025 -10.784 12.145 1.00 98.00 133 ASP A N 1
ATOM 1077 C CA . ASP A 1 133 ? -0.327 -9.514 11.480 1.00 98.00 133 ASP A CA 1
ATOM 1078 C C . ASP A 1 133 ? -0.086 -8.310 12.387 1.00 98.00 133 ASP A C 1
ATOM 1080 O O . ASP A 1 133 ? 0.422 -7.291 11.929 1.00 98.00 133 ASP A O 1
ATOM 1084 N N . VAL A 1 134 ? -0.385 -8.434 13.684 1.00 98.25 134 VAL A N 1
ATOM 1085 C CA . VAL A 1 134 ? -0.041 -7.404 14.674 1.00 98.25 134 VAL A CA 1
ATOM 1086 C C . VAL A 1 134 ? 1.475 -7.257 14.779 1.00 98.25 134 VAL A C 1
ATOM 1088 O O . VAL A 1 134 ? 1.975 -6.139 14.698 1.00 98.25 134 VAL A O 1
ATOM 1091 N N . ALA A 1 135 ? 2.202 -8.375 14.884 1.00 98.44 135 ALA A N 1
ATOM 1092 C CA . ALA A 1 135 ? 3.665 -8.359 14.905 1.00 98.44 135 ALA A CA 1
ATOM 1093 C C . ALA A 1 135 ? 4.246 -7.762 13.611 1.00 98.44 135 ALA A C 1
ATOM 1095 O O . ALA A 1 135 ? 5.143 -6.928 13.659 1.00 98.44 135 ALA A O 1
ATOM 1096 N N . PHE A 1 136 ? 3.687 -8.125 12.454 1.00 98.62 136 PHE A N 1
ATOM 1097 C CA . PHE A 1 136 ? 4.076 -7.558 11.167 1.00 98.62 136 PHE A CA 1
ATOM 1098 C C . PHE A 1 136 ? 3.884 -6.036 11.119 1.00 98.62 136 PHE A C 1
ATOM 1100 O O . PHE A 1 136 ? 4.787 -5.337 10.673 1.00 98.62 136 PHE A O 1
ATOM 1107 N N . LEU A 1 137 ? 2.742 -5.510 11.578 1.00 98.69 137 LEU A N 1
ATOM 1108 C CA . LEU A 1 137 ? 2.489 -4.065 11.590 1.00 98.69 137 LEU A CA 1
ATOM 1109 C C . LEU A 1 137 ? 3.466 -3.313 12.504 1.00 98.69 137 LEU A C 1
ATOM 1111 O O . LEU A 1 137 ? 3.931 -2.240 12.125 1.00 98.69 137 LEU A O 1
ATOM 1115 N N . SER A 1 138 ? 3.800 -3.876 13.669 1.00 98.38 138 SER A N 1
ATOM 1116 C CA . SER A 1 138 ? 4.844 -3.333 14.545 1.00 98.38 138 SER A CA 1
ATOM 1117 C C . SER A 1 138 ? 6.203 -3.310 13.842 1.00 98.38 138 SER A C 1
ATOM 1119 O O . SER A 1 138 ? 6.795 -2.245 13.714 1.00 98.38 138 SER A O 1
ATOM 1121 N N . ASN A 1 139 ? 6.630 -4.432 13.261 1.00 98.38 139 ASN A N 1
ATOM 1122 C CA . ASN A 1 139 ? 7.898 -4.509 12.530 1.00 98.38 139 ASN A CA 1
ATOM 1123 C C . ASN A 1 139 ? 7.921 -3.593 11.292 1.00 98.38 139 ASN A C 1
ATOM 1125 O O . ASN A 1 139 ? 8.977 -3.125 10.877 1.00 98.38 139 ASN A O 1
ATOM 1129 N N . PHE A 1 140 ? 6.765 -3.330 10.674 1.00 98.50 140 PHE A N 1
ATOM 1130 C CA . PHE A 1 140 ? 6.664 -2.391 9.559 1.00 98.50 140 PHE A CA 1
ATOM 1131 C C . PHE A 1 140 ? 6.888 -0.939 10.011 1.00 98.50 140 PHE A C 1
ATOM 1133 O O . PHE A 1 140 ? 7.458 -0.153 9.257 1.00 98.50 140 PHE A O 1
ATOM 1140 N N . LEU A 1 141 ? 6.469 -0.570 11.229 1.00 98.44 141 LEU A N 1
ATOM 1141 C CA . LEU A 1 141 ? 6.789 0.740 11.810 1.00 98.44 141 LEU A CA 1
ATOM 1142 C C . LEU A 1 141 ? 8.293 0.889 12.049 1.00 98.44 141 LEU A C 1
ATOM 1144 O O . LEU A 1 141 ? 8.844 1.941 11.727 1.00 98.44 141 LEU A O 1
ATOM 1148 N N . ASP A 1 142 ? 8.944 -0.158 12.552 1.00 97.88 142 ASP A N 1
ATOM 1149 C CA . ASP A 1 142 ? 10.397 -0.168 12.750 1.00 97.88 142 ASP A CA 1
ATOM 1150 C C . ASP A 1 142 ? 11.123 -0.041 11.407 1.00 97.88 142 ASP A C 1
ATOM 1152 O O . ASP A 1 142 ? 11.939 0.859 11.229 1.00 97.88 142 ASP A O 1
ATOM 1156 N N . PHE A 1 143 ? 10.697 -0.813 10.402 1.00 97.50 143 PHE A N 1
ATOM 1157 C CA . PHE A 1 143 ? 11.198 -0.689 9.033 1.00 97.50 143 PHE A CA 1
ATOM 1158 C C . PHE A 1 143 ? 11.047 0.732 8.466 1.00 97.50 143 PHE A C 1
ATOM 1160 O O . PHE A 1 143 ? 11.951 1.211 7.789 1.00 97.50 143 PHE A O 1
ATOM 1167 N N . LEU A 1 144 ? 9.934 1.432 8.725 1.00 97.12 144 LEU A N 1
ATOM 1168 C CA . LEU A 1 144 ? 9.776 2.827 8.289 1.00 97.12 144 LEU A CA 1
ATOM 1169 C C . LEU A 1 144 ? 10.798 3.758 8.951 1.00 97.12 144 LEU A C 1
ATOM 1171 O O . LEU A 1 144 ? 11.248 4.706 8.309 1.00 97.12 144 LEU A O 1
ATOM 1175 N N . ASN A 1 145 ? 11.138 3.524 10.220 1.00 95.50 145 ASN A N 1
ATOM 1176 C CA . ASN A 1 145 ? 12.140 4.310 10.939 1.00 95.50 145 ASN A CA 1
ATOM 1177 C C . ASN A 1 145 ? 13.541 4.038 10.391 1.00 95.50 145 ASN A C 1
ATOM 1179 O O . ASN A 1 145 ? 14.230 4.988 10.029 1.00 95.50 145 ASN A O 1
ATOM 1183 N N . ASP A 1 146 ? 13.905 2.767 10.226 1.00 94.75 146 ASP A N 1
ATOM 1184 C CA . ASP A 1 146 ? 15.193 2.369 9.654 1.00 94.75 146 ASP A CA 1
ATOM 1185 C C . ASP A 1 146 ? 15.354 2.902 8.228 1.00 94.75 146 ASP A C 1
ATOM 1187 O O . ASP A 1 146 ? 16.398 3.438 7.856 1.00 94.75 146 ASP A O 1
ATOM 1191 N N . TRP A 1 147 ? 14.289 2.815 7.428 1.00 95.31 147 TRP A N 1
ATOM 1192 C CA . TRP A 1 147 ? 14.272 3.342 6.072 1.00 95.31 147 TRP A CA 1
ATOM 1193 C C . TRP A 1 147 ? 14.432 4.867 6.040 1.00 95.31 147 TRP A C 1
ATOM 1195 O O . TRP A 1 147 ? 15.217 5.380 5.240 1.00 95.31 147 TRP A O 1
ATOM 1205 N N . GLU A 1 148 ? 13.753 5.609 6.917 1.00 94.50 148 GLU A N 1
ATOM 1206 C CA . GLU A 1 148 ? 13.934 7.062 6.992 1.00 94.50 148 GLU A CA 1
ATOM 1207 C C . GLU A 1 148 ? 15.370 7.436 7.385 1.00 94.50 148 GLU A C 1
ATOM 1209 O O . GLU A 1 148 ? 15.960 8.308 6.743 1.00 94.50 148 GLU A O 1
ATOM 1214 N N . SER A 1 149 ? 15.945 6.747 8.375 1.00 91.88 149 SER A N 1
ATOM 1215 C CA . SER A 1 149 ? 17.318 6.961 8.849 1.00 91.88 149 SER A CA 1
ATOM 1216 C C . SER A 1 149 ? 18.385 6.610 7.812 1.00 91.88 149 SER A C 1
ATOM 1218 O O . SER A 1 149 ? 19.417 7.272 7.764 1.00 91.88 149 SER A O 1
ATOM 1220 N N . PHE A 1 150 ? 18.145 5.600 6.973 1.00 88.81 150 PHE A N 1
ATOM 1221 C CA . PHE A 1 150 ? 19.068 5.197 5.908 1.00 88.81 150 PHE A CA 1
ATOM 1222 C C . PHE A 1 150 ? 19.068 6.168 4.717 1.00 88.81 150 PHE A C 1
ATOM 1224 O O . PHE A 1 150 ? 20.047 6.277 3.981 1.00 88.81 150 PHE A O 1
ATOM 1231 N N . SER A 1 151 ? 17.954 6.864 4.482 1.00 80.62 151 SER A N 1
ATOM 1232 C CA . SER A 1 151 ? 17.798 7.698 3.295 1.00 80.62 151 SER A CA 1
ATOM 1233 C C . SER A 1 151 ? 18.572 9.021 3.395 1.00 80.62 151 SER A C 1
ATOM 1235 O O . SER A 1 151 ? 18.143 9.979 4.043 1.00 80.62 151 SER A O 1
ATOM 1237 N N . ASP A 1 152 ? 19.695 9.109 2.684 1.00 70.38 152 ASP A N 1
ATOM 1238 C CA . ASP A 1 152 ? 20.510 10.325 2.651 1.00 70.38 152 ASP A CA 1
ATOM 1239 C C . ASP A 1 152 ? 19.686 11.537 2.172 1.00 70.38 152 ASP A C 1
ATOM 1241 O O . ASP A 1 152 ? 19.080 11.544 1.089 1.00 70.38 152 ASP A O 1
ATOM 1245 N N . ASN A 1 153 ? 19.615 12.572 3.016 1.00 69.31 153 ASN A N 1
ATOM 1246 C CA . ASN A 1 153 ? 18.826 13.792 2.802 1.00 69.31 153 ASN A CA 1
ATOM 1247 C C . ASN A 1 153 ? 17.334 13.565 2.468 1.00 69.31 153 ASN A C 1
ATOM 1249 O O . 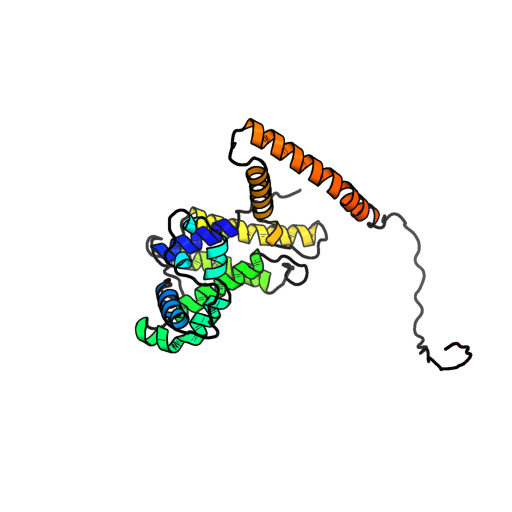ASN A 1 153 ? 16.714 14.417 1.826 1.00 69.31 153 ASN A O 1
ATOM 1253 N N . LYS A 1 154 ? 16.746 12.414 2.842 1.00 73.12 154 LYS A N 1
ATOM 1254 C CA . LYS A 1 154 ? 15.348 12.025 2.547 1.00 73.12 154 LYS A CA 1
ATOM 1255 C C . LYS A 1 154 ? 14.967 12.052 1.057 1.00 73.12 154 LYS A C 1
ATOM 1257 O O . LYS A 1 154 ? 13.788 11.942 0.700 1.00 73.12 154 LYS A O 1
ATOM 1262 N N . ARG A 1 155 ? 15.942 12.177 0.144 1.00 79.31 155 ARG A N 1
ATOM 1263 C CA . ARG A 1 155 ? 15.668 12.294 -1.298 1.00 79.31 155 ARG A CA 1
ATOM 1264 C C . ARG A 1 155 ? 15.050 11.014 -1.840 1.00 79.31 155 ARG A C 1
ATOM 1266 O O . ARG A 1 155 ? 14.053 11.100 -2.548 1.00 79.31 155 ARG A O 1
ATOM 1273 N N . HIS A 1 156 ? 15.540 9.852 -1.416 1.00 88.25 156 HIS A N 1
ATOM 1274 C CA . HIS A 1 156 ? 15.031 8.534 -1.816 1.00 88.25 156 HIS A CA 1
ATOM 1275 C C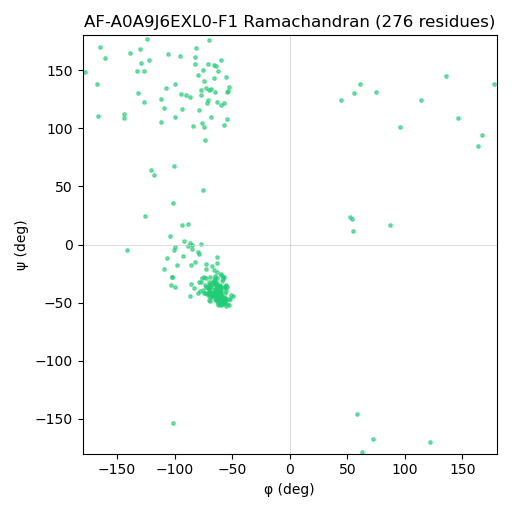 . HIS A 1 156 ? 14.136 7.885 -0.743 1.00 88.25 156 HIS A C 1
ATOM 1277 O O . HIS A 1 156 ? 14.138 6.668 -0.559 1.00 88.25 156 HIS A O 1
ATOM 1283 N N . PHE A 1 157 ? 13.353 8.709 -0.044 1.00 95.06 157 PHE A N 1
ATOM 1284 C CA . PHE A 1 157 ? 12.338 8.292 0.925 1.00 95.06 157 PHE A CA 1
ATOM 1285 C C . PHE A 1 157 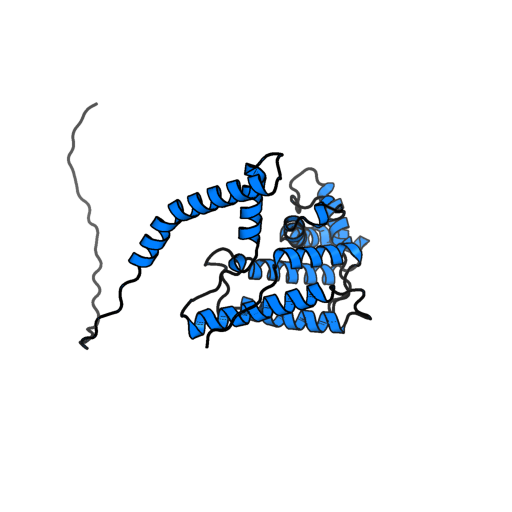? 10.956 8.851 0.567 1.00 95.06 157 PHE A C 1
ATOM 1287 O O . PHE A 1 157 ? 10.787 9.598 -0.405 1.00 95.06 157 PHE A O 1
ATOM 1294 N N . LEU A 1 158 ? 9.944 8.474 1.340 1.00 95.69 158 LEU A N 1
ATOM 1295 C CA . LEU A 1 158 ? 8.596 9.028 1.268 1.00 95.69 158 LEU A CA 1
ATOM 1296 C C . LEU A 1 158 ? 8.589 10.540 1.523 1.00 95.69 158 LEU A C 1
ATOM 1298 O O . LEU A 1 158 ? 9.493 11.089 2.149 1.00 95.69 158 LEU A O 1
ATOM 1302 N N . SER A 1 159 ? 7.537 11.227 1.063 1.00 94.50 159 SER A N 1
ATOM 1303 C CA . SER A 1 159 ? 7.279 12.580 1.562 1.00 94.50 159 SER A CA 1
ATOM 1304 C C . SER A 1 159 ? 7.001 12.522 3.063 1.00 94.50 159 SER A C 1
ATOM 1306 O O . SER A 1 159 ? 6.413 11.551 3.546 1.00 94.50 159 SER A O 1
ATOM 1308 N N . GLU A 1 160 ? 7.356 13.583 3.784 1.00 94.44 160 GLU A N 1
ATOM 1309 C CA . GLU A 1 160 ? 7.124 13.687 5.228 1.00 94.44 160 GLU A CA 1
ATOM 1310 C C . GLU A 1 160 ? 5.659 13.401 5.594 1.00 94.44 160 GLU A C 1
ATOM 1312 O O . GLU A 1 160 ? 5.376 12.550 6.435 1.00 94.44 160 GLU A O 1
ATOM 1317 N N . SER A 1 161 ? 4.715 14.009 4.870 1.00 96.00 161 SER A N 1
ATOM 1318 C CA . SER A 1 161 ? 3.277 13.780 5.055 1.00 96.00 161 SER A CA 1
ATOM 1319 C C . SER A 1 161 ? 2.855 12.321 4.846 1.00 96.00 161 SER A C 1
ATOM 1321 O O . SER A 1 161 ? 2.027 11.806 5.596 1.00 96.00 161 SER A O 1
ATOM 1323 N N . THR A 1 162 ? 3.431 11.632 3.856 1.00 97.12 162 THR A N 1
ATOM 1324 C CA . THR A 1 162 ? 3.114 10.225 3.573 1.00 97.12 162 THR A CA 1
ATOM 1325 C C . THR A 1 162 ? 3.695 9.316 4.652 1.00 97.12 162 THR A C 1
ATOM 1327 O O . THR A 1 162 ? 3.010 8.412 5.126 1.00 97.12 162 THR A O 1
ATOM 1330 N N . ALA A 1 163 ? 4.933 9.573 5.081 1.00 97.12 163 ALA A N 1
ATOM 1331 C CA . ALA A 1 163 ? 5.599 8.811 6.131 1.00 97.12 163 ALA A CA 1
ATOM 1332 C C . ALA A 1 163 ? 4.873 8.944 7.480 1.00 97.12 163 ALA A C 1
ATOM 1334 O O . ALA A 1 163 ? 4.561 7.939 8.121 1.00 97.12 163 ALA A O 1
ATOM 1335 N N . ILE A 1 164 ? 4.531 10.175 7.879 1.00 97.31 164 ILE A N 1
ATOM 1336 C CA . ILE A 1 164 ? 3.719 10.446 9.074 1.00 97.31 164 ILE A CA 1
ATOM 1337 C C . ILE A 1 164 ? 2.354 9.766 8.947 1.00 97.31 164 ILE A C 1
ATOM 1339 O O . ILE A 1 164 ? 1.918 9.096 9.881 1.00 97.31 164 ILE A O 1
ATOM 1343 N N . GLY A 1 165 ? 1.706 9.877 7.784 1.00 97.81 165 GLY A N 1
ATOM 1344 C CA . GLY A 1 165 ? 0.419 9.244 7.518 1.00 97.81 165 GLY A CA 1
ATOM 1345 C C . GLY A 1 165 ? 0.449 7.729 7.727 1.00 97.81 165 GLY A C 1
ATOM 1346 O O . GLY A 1 165 ? -0.420 7.199 8.421 1.00 97.81 165 GLY A O 1
ATOM 1347 N N . PHE A 1 166 ? 1.466 7.030 7.208 1.00 98.38 166 PHE A N 1
ATOM 1348 C CA . PHE A 1 166 ? 1.641 5.595 7.460 1.00 98.38 166 PHE A CA 1
ATOM 1349 C C . PHE A 1 166 ? 1.851 5.295 8.945 1.00 98.38 166 PHE A C 1
ATOM 1351 O O . PHE A 1 166 ? 1.159 4.429 9.483 1.00 98.38 166 PHE A O 1
ATOM 1358 N N . ARG A 1 167 ? 2.744 6.026 9.624 1.00 98.31 167 ARG A N 1
ATOM 1359 C CA . ARG A 1 167 ? 3.030 5.808 11.051 1.00 98.31 167 ARG A CA 1
ATOM 1360 C C . ARG A 1 167 ? 1.791 5.979 11.919 1.00 98.31 167 ARG A C 1
ATOM 1362 O O . ARG A 1 167 ? 1.452 5.081 12.685 1.00 98.31 167 ARG A O 1
ATOM 1369 N N . VAL A 1 168 ? 1.087 7.098 11.757 1.00 97.81 168 VAL A N 1
ATOM 1370 C CA . VAL A 1 168 ? -0.144 7.405 12.497 1.00 97.81 168 VAL A CA 1
ATOM 1371 C C . VAL A 1 168 ? -1.210 6.350 12.218 1.00 97.81 168 VAL A C 1
ATOM 1373 O O . VAL A 1 168 ? -1.801 5.817 13.152 1.00 97.81 168 VAL A O 1
ATOM 1376 N N . THR A 1 169 ? -1.421 5.998 10.950 1.00 98.12 169 THR A N 1
ATOM 1377 C CA . THR A 1 169 ? -2.432 5.017 10.529 1.00 98.12 169 THR A CA 1
ATOM 1378 C C . THR A 1 169 ? -2.172 3.635 11.122 1.00 98.12 169 THR A C 1
ATOM 1380 O O . THR A 1 169 ? -3.081 3.033 11.698 1.00 98.12 169 THR A O 1
ATOM 1383 N N . ILE A 1 170 ? -0.939 3.134 11.033 1.00 98.50 170 ILE A N 1
ATOM 1384 C CA . ILE A 1 170 ? -0.581 1.803 11.535 1.00 98.50 170 ILE A CA 1
ATOM 1385 C C . ILE A 1 170 ? -0.609 1.783 13.070 1.00 98.50 170 ILE A C 1
ATOM 1387 O O . ILE A 1 170 ? -1.268 0.923 13.659 1.00 98.50 170 ILE A O 1
ATOM 1391 N N . ALA A 1 171 ? 0.014 2.765 13.729 1.00 98.25 171 ALA A N 1
ATOM 1392 C CA . ALA A 1 171 ? 0.036 2.851 15.189 1.00 98.25 171 ALA A CA 1
ATOM 1393 C C . ALA A 1 171 ? -1.379 2.977 15.777 1.00 98.25 171 ALA A C 1
ATOM 1395 O O . ALA A 1 171 ? -1.723 2.290 16.745 1.00 98.25 171 ALA A O 1
ATOM 1396 N N . ASN A 1 172 ? -2.243 3.797 15.168 1.00 97.94 172 ASN A N 1
ATOM 1397 C CA . ASN A 1 172 ? -3.623 3.928 15.624 1.00 97.94 172 ASN A CA 1
ATOM 1398 C C . ASN A 1 172 ? -4.481 2.711 15.295 1.00 97.94 172 ASN A C 1
ATOM 1400 O O . ASN A 1 172 ? -5.372 2.411 16.082 1.00 97.94 172 ASN A O 1
ATOM 1404 N N . THR A 1 173 ? -4.195 1.967 14.226 1.00 98.12 173 THR A N 1
ATOM 1405 C CA . THR A 1 173 ? -4.861 0.682 13.954 1.00 98.12 173 THR A CA 1
ATOM 1406 C C . THR A 1 173 ? -4.557 -0.339 15.052 1.00 98.12 173 THR A C 1
ATOM 1408 O O . THR A 1 173 ? -5.474 -0.976 15.573 1.00 98.12 173 THR A O 1
ATOM 1411 N N . LEU A 1 174 ? -3.291 -0.445 15.472 1.00 98.19 174 LEU A N 1
ATOM 1412 C CA . LEU A 1 174 ? -2.873 -1.306 16.585 1.00 98.19 174 LEU A CA 1
ATOM 1413 C C . LEU A 1 174 ? -3.514 -0.875 17.913 1.00 98.19 174 LEU A C 1
ATOM 1415 O O . LEU A 1 174 ? -4.087 -1.691 18.638 1.00 98.19 174 LEU A O 1
ATOM 1419 N N . SER A 1 175 ? -3.469 0.424 18.209 1.00 97.38 175 SER A N 1
ATOM 1420 C CA . SER A 1 175 ? -4.068 1.007 19.413 1.00 97.38 175 SER A CA 1
ATOM 1421 C C . SER A 1 175 ? -5.591 0.815 19.452 1.00 97.38 175 SER A C 1
ATOM 1423 O O . SER A 1 175 ? -6.156 0.473 20.493 1.00 97.38 175 SER A O 1
ATOM 1425 N N . LEU A 1 176 ? -6.263 0.970 18.307 1.00 97.25 176 LEU A N 1
ATOM 1426 C CA . LEU A 1 176 ? -7.702 0.767 18.167 1.00 97.25 176 LEU A CA 1
ATOM 1427 C C . LEU A 1 176 ? -8.080 -0.702 18.355 1.00 97.25 176 LEU A C 1
ATOM 1429 O O . LEU A 1 176 ? -9.031 -0.991 19.077 1.00 97.25 176 LEU A O 1
ATOM 1433 N N . LEU A 1 177 ? -7.333 -1.635 17.757 1.00 97.75 177 LEU A N 1
ATOM 1434 C CA . LEU A 1 177 ? -7.539 -3.067 17.981 1.00 97.75 177 LEU A CA 1
ATOM 1435 C C . LEU A 1 177 ? -7.469 -3.399 19.475 1.00 97.75 177 LEU A C 1
ATOM 1437 O O . LEU A 1 177 ? -8.357 -4.084 19.989 1.00 97.75 177 LEU A O 1
ATOM 1441 N N . LYS A 1 178 ? -6.441 -2.896 20.168 1.00 96.81 178 LYS A N 1
ATOM 1442 C CA . LYS A 1 178 ? -6.264 -3.097 21.608 1.00 96.81 178 LYS A CA 1
ATOM 1443 C C . LYS A 1 178 ? -7.475 -2.586 22.388 1.00 96.81 178 LYS A C 1
ATOM 1445 O O . LYS A 1 178 ? -8.076 -3.332 23.152 1.00 96.81 178 LYS A O 1
ATOM 1450 N N . TYR A 1 179 ? -7.903 -1.351 22.127 1.00 96.12 179 TYR A N 1
ATOM 1451 C CA . TYR A 1 179 ? -9.084 -0.774 22.769 1.00 96.12 179 TYR A CA 1
ATOM 1452 C C . TYR A 1 179 ? -10.360 -1.593 22.512 1.00 96.12 179 TYR A C 1
ATOM 1454 O O . TYR A 1 179 ? -11.082 -1.935 23.450 1.00 96.12 179 TYR A O 1
ATOM 1462 N N . LEU A 1 180 ? -10.636 -1.946 21.254 1.00 95.25 180 LEU A N 1
ATOM 1463 C CA . LEU A 1 180 ? -11.839 -2.692 20.882 1.00 95.25 180 LEU A CA 1
ATOM 1464 C C . LEU A 1 180 ? -11.885 -4.078 21.534 1.00 95.25 180 LEU A C 1
ATOM 1466 O O . LEU A 1 180 ? -12.964 -4.542 21.905 1.00 95.25 180 LEU A O 1
ATOM 1470 N N . THR A 1 181 ? -10.735 -4.730 21.680 1.00 96.00 181 THR A N 1
ATOM 1471 C CA . THR A 1 181 ? -10.656 -6.105 22.185 1.00 96.00 181 THR A CA 1
ATOM 1472 C C . THR A 1 181 ? -10.591 -6.174 23.704 1.00 96.00 181 THR A C 1
ATOM 1474 O O . THR A 1 181 ? -11.343 -6.942 24.299 1.00 96.00 181 THR A O 1
ATOM 1477 N N . GLU A 1 182 ? -9.786 -5.327 24.343 1.00 95.44 182 GLU A N 1
ATOM 1478 C CA . GLU A 1 182 ? -9.610 -5.332 25.798 1.00 95.44 182 GLU A CA 1
ATOM 1479 C C . GLU A 1 182 ? -10.710 -4.557 26.533 1.00 95.44 182 GLU A C 1
ATOM 1481 O O . GLU A 1 182 ? -11.129 -4.960 27.613 1.00 95.44 182 GLU A O 1
ATOM 1486 N N . SER A 1 183 ? -11.187 -3.437 25.975 1.00 94.19 183 SER A N 1
ATOM 1487 C CA . SER A 1 183 ? -12.131 -2.546 26.672 1.00 94.19 183 SER A CA 1
ATOM 1488 C C . SER A 1 183 ? -13.584 -2.697 26.222 1.00 94.19 183 SER A C 1
ATOM 1490 O O . SER A 1 183 ? -14.487 -2.401 26.999 1.00 94.19 183 SER A O 1
ATOM 1492 N N . VAL A 1 184 ? -13.833 -3.107 24.972 1.00 93.88 184 VAL A N 1
ATOM 1493 C CA . VAL A 1 184 ? -15.197 -3.158 24.402 1.00 93.88 184 VAL A CA 1
ATOM 1494 C C . VAL A 1 184 ? -15.708 -4.594 24.211 1.00 93.88 184 VAL A C 1
ATOM 1496 O O . VAL A 1 184 ? -16.916 -4.815 24.167 1.00 93.88 184 VAL A O 1
ATOM 1499 N N . GLY A 1 185 ? -14.813 -5.584 24.135 1.00 94.69 185 GLY A N 1
ATOM 1500 C CA . GLY A 1 185 ? -15.165 -7.001 23.985 1.00 94.69 185 GLY A CA 1
ATOM 1501 C C . GLY A 1 185 ? -15.354 -7.472 22.537 1.00 94.69 185 GLY A C 1
ATOM 1502 O O . GLY A 1 185 ? -15.933 -8.536 22.300 1.00 94.69 185 GLY A O 1
ATOM 1503 N N . PHE A 1 186 ? -14.874 -6.711 21.546 1.00 95.75 186 PHE A N 1
ATOM 1504 C CA . PHE A 1 186 ? -14.770 -7.206 20.170 1.00 95.75 186 PHE A CA 1
ATOM 1505 C C . PHE A 1 186 ? -13.653 -8.250 20.048 1.00 95.75 186 PHE A C 1
ATOM 1507 O O . PHE A 1 186 ? -12.704 -8.270 20.820 1.00 95.75 186 PHE A O 1
ATOM 1514 N N . LYS A 1 187 ? -13.747 -9.140 19.055 1.00 96.56 187 LYS A N 1
ATOM 1515 C CA . LYS A 1 187 ? -12.764 -10.227 18.863 1.00 96.56 187 LYS A CA 1
ATOM 1516 C C . LYS A 1 187 ? -11.692 -9.919 17.816 1.00 96.56 187 LYS A C 1
ATOM 1518 O O . LYS A 1 187 ? -10.703 -10.641 17.731 1.00 96.56 187 LYS A O 1
ATOM 1523 N N . TYR A 1 188 ? -11.939 -8.936 16.958 1.00 96.88 188 TYR A N 1
ATOM 1524 C CA . TYR A 1 188 ? -11.114 -8.611 15.797 1.00 96.88 188 TYR A CA 1
ATOM 1525 C C . TYR A 1 188 ? -11.473 -7.222 15.256 1.00 96.88 188 TYR A C 1
ATOM 1527 O O . TYR A 1 188 ? -12.511 -6.662 15.618 1.00 96.88 188 TYR A O 1
ATOM 1535 N N . LEU A 1 189 ? -10.653 -6.722 14.333 1.00 97.12 189 LEU A N 1
ATOM 1536 C CA . LEU A 1 189 ? -10.859 -5.484 13.588 1.00 97.12 189 LEU A CA 1
ATOM 1537 C C . LEU A 1 189 ? -10.760 -5.752 12.077 1.00 97.12 189 LEU A C 1
ATOM 1539 O O . LEU A 1 189 ? -9.746 -6.251 11.601 1.00 97.12 189 LEU A O 1
ATOM 1543 N N . MET A 1 190 ? -11.809 -5.422 11.317 1.00 96.94 190 MET A N 1
ATOM 1544 C CA . MET A 1 190 ? -11.757 -5.421 9.846 1.00 96.94 190 MET A CA 1
ATOM 1545 C C . MET A 1 190 ? -11.182 -4.085 9.385 1.00 96.94 190 MET A C 1
ATOM 1547 O O . MET A 1 190 ? -11.869 -3.063 9.405 1.00 96.94 190 MET A O 1
ATOM 1551 N N . THR A 1 191 ? -9.910 -4.088 9.010 1.00 96.56 191 THR A N 1
ATOM 1552 C CA . THR A 1 191 ? -9.140 -2.878 8.684 1.00 96.56 191 THR A CA 1
ATOM 1553 C C . THR A 1 191 ? -9.653 -2.153 7.442 1.00 96.56 191 THR A C 1
ATOM 1555 O O . THR A 1 191 ? -9.524 -0.935 7.364 1.00 96.56 191 THR A O 1
ATOM 1558 N N . SER A 1 192 ? -10.375 -2.834 6.541 1.00 94.12 192 SER A N 1
ATOM 1559 C CA . SER A 1 192 ? -11.049 -2.178 5.411 1.00 94.12 192 SER A CA 1
ATOM 1560 C C . SER A 1 192 ? -12.143 -1.185 5.831 1.00 94.12 192 SER A C 1
ATOM 1562 O O . SER A 1 192 ? -12.704 -0.503 4.980 1.00 94.12 192 SER A O 1
ATOM 1564 N N . ARG A 1 193 ? -12.534 -1.156 7.113 1.00 93.00 193 ARG A N 1
ATOM 1565 C CA . ARG A 1 193 ? -13.530 -0.219 7.662 1.00 93.00 193 ARG A CA 1
ATOM 1566 C C . ARG A 1 193 ? -12.906 1.065 8.210 1.00 93.00 193 ARG A C 1
ATOM 1568 O O . ARG A 1 193 ? -13.629 1.886 8.759 1.00 93.00 193 ARG A O 1
ATOM 1575 N N . LEU A 1 194 ? -11.589 1.220 8.077 1.00 93.94 194 LEU A N 1
ATOM 1576 C CA . LEU A 1 194 ? -10.835 2.381 8.551 1.00 93.94 194 LEU A CA 1
ATOM 1577 C C . LEU A 1 194 ? -10.521 3.393 7.433 1.00 93.94 194 LEU A C 1
ATOM 1579 O O . LEU A 1 194 ? -9.913 4.420 7.714 1.00 93.94 194 LEU A O 1
ATOM 1583 N N . SER A 1 195 ? -10.906 3.111 6.183 1.00 88.50 195 SER A N 1
ATOM 1584 C CA . SER A 1 195 ? -10.686 3.986 5.023 1.00 88.50 195 SER A CA 1
ATOM 1585 C C . SER A 1 195 ? -11.895 4.871 4.711 1.00 88.50 195 SER A C 1
ATOM 1587 O O . SER A 1 195 ? -13.027 4.578 5.108 1.00 88.50 195 SER A O 1
ATOM 1589 N N . THR A 1 196 ? -11.663 5.936 3.937 1.00 86.50 196 THR A N 1
ATOM 1590 C CA . THR A 1 196 ? -12.722 6.828 3.431 1.00 86.50 196 THR A CA 1
ATOM 1591 C C . THR A 1 196 ? -13.370 6.324 2.141 1.00 86.50 196 THR A C 1
ATOM 1593 O O . THR A 1 196 ? -14.319 6.933 1.657 1.00 86.50 196 THR A O 1
ATOM 1596 N N . ASP A 1 197 ? -12.925 5.179 1.617 1.00 82.19 197 ASP A N 1
ATOM 1597 C CA . ASP A 1 197 ? -13.414 4.565 0.375 1.00 82.19 197 ASP A CA 1
ATOM 1598 C C . ASP A 1 197 ? -14.953 4.418 0.308 1.00 82.19 197 ASP A C 1
ATOM 1600 O O . ASP A 1 197 ? -15.540 4.809 -0.701 1.00 82.19 197 ASP A O 1
ATOM 1604 N N . PRO A 1 198 ? -15.674 3.984 1.369 1.00 84.75 198 PRO A N 1
ATOM 1605 C CA . PRO A 1 198 ? -17.140 3.943 1.325 1.00 84.75 198 PRO A CA 1
ATOM 1606 C C . PRO A 1 198 ? -17.786 5.321 1.127 1.00 84.75 198 PRO A C 1
ATOM 1608 O O . PRO A 1 198 ? -18.809 5.434 0.453 1.00 84.75 198 PRO A O 1
ATOM 1611 N N . VAL A 1 199 ? -17.187 6.366 1.702 1.00 85.94 199 VAL A N 1
ATOM 1612 C CA . VAL A 1 199 ? -17.659 7.751 1.577 1.00 85.94 199 VAL A CA 1
ATOM 1613 C C . VAL A 1 199 ? -17.354 8.285 0.177 1.00 85.94 199 VAL A C 1
ATOM 1615 O O . VAL A 1 199 ? -18.208 8.916 -0.442 1.00 85.94 199 VAL A O 1
ATOM 1618 N N . GLU A 1 200 ? -16.173 7.987 -0.366 1.00 84.69 200 GLU A N 1
ATOM 1619 C CA . GLU A 1 200 ? -15.806 8.351 -1.740 1.00 84.69 200 GLU A CA 1
ATOM 1620 C C . GLU A 1 200 ? -16.705 7.669 -2.772 1.00 84.69 200 GLU A C 1
ATOM 1622 O O . GLU A 1 200 ? -17.173 8.322 -3.708 1.00 84.69 200 GLU A O 1
ATOM 1627 N N . HIS A 1 201 ? -17.003 6.385 -2.567 1.00 85.19 201 HIS A N 1
ATOM 1628 C CA . HIS A 1 201 ? -17.937 5.627 -3.389 1.00 85.19 201 HIS A CA 1
ATOM 1629 C C . HIS A 1 201 ? -19.341 6.235 -3.339 1.00 85.19 201 HIS A C 1
ATOM 1631 O O . HIS A 1 201 ? -19.949 6.468 -4.383 1.00 85.19 201 HIS A O 1
ATOM 1637 N N . PHE A 1 202 ? -19.826 6.576 -2.142 1.00 86.44 202 PHE A N 1
ATOM 1638 C CA . PHE A 1 202 ? -21.107 7.254 -1.971 1.00 86.44 202 PHE A CA 1
ATOM 1639 C C . PHE A 1 202 ? -21.156 8.593 -2.724 1.00 86.44 202 PHE A C 1
ATOM 1641 O O . PHE A 1 202 ? -22.067 8.824 -3.517 1.00 86.44 202 PHE A O 1
ATOM 1648 N N . PHE A 1 203 ? -20.139 9.446 -2.576 1.00 85.81 203 PHE A N 1
ATOM 1649 C CA . PHE A 1 203 ? -20.057 10.692 -3.341 1.00 85.81 203 PHE A CA 1
ATOM 1650 C C . PHE A 1 203 ? -19.902 10.470 -4.852 1.00 85.81 203 PHE A C 1
ATOM 1652 O O . PHE A 1 203 ? -20.276 11.332 -5.648 1.00 85.81 203 PHE A O 1
ATOM 1659 N N . GLY A 1 204 ? -19.331 9.343 -5.274 1.00 84.44 204 GLY A N 1
ATOM 1660 C CA . GLY A 1 204 ? -19.323 8.908 -6.669 1.00 84.44 204 GLY A CA 1
ATOM 1661 C C . GLY A 1 204 ? -20.736 8.663 -7.195 1.00 84.44 204 GLY A C 1
ATOM 1662 O O . GLY A 1 204 ? -21.095 9.234 -8.222 1.00 84.44 204 GLY A O 1
ATOM 1663 N N . ILE A 1 205 ? -21.543 7.896 -6.456 1.00 85.62 205 ILE A N 1
ATOM 1664 C CA . ILE A 1 205 ? -22.951 7.624 -6.785 1.00 85.62 205 ILE A CA 1
ATOM 1665 C C . ILE A 1 205 ? -23.739 8.935 -6.877 1.00 85.62 205 ILE A C 1
ATOM 1667 O O . ILE A 1 205 ? -24.356 9.198 -7.905 1.00 85.62 205 ILE A O 1
ATOM 1671 N N . VAL A 1 206 ? -23.638 9.796 -5.857 1.00 85.88 206 VAL A N 1
ATOM 1672 C CA . VAL A 1 206 ? -24.366 11.078 -5.811 1.00 85.88 206 VAL A CA 1
ATOM 1673 C C . VAL A 1 206 ? -24.012 11.989 -6.993 1.00 85.88 206 VAL A C 1
ATOM 1675 O O . VAL A 1 206 ? -24.878 12.685 -7.512 1.00 85.88 206 VAL A O 1
ATOM 1678 N N . ARG A 1 207 ? -22.750 12.000 -7.445 1.00 83.38 207 ARG A N 1
ATOM 1679 C CA . ARG A 1 207 ? -22.339 12.787 -8.624 1.00 83.38 207 ARG A CA 1
ATOM 1680 C C . ARG A 1 207 ? -22.850 12.192 -9.932 1.00 83.38 207 ARG A C 1
ATOM 1682 O O . ARG A 1 207 ? -23.189 12.935 -10.847 1.00 83.38 207 ARG A O 1
ATOM 1689 N N . GLN A 1 208 ? -22.896 10.866 -10.032 1.00 84.88 208 GLN A N 1
ATOM 1690 C CA . GLN A 1 208 ? -23.374 10.182 -11.233 1.00 84.88 208 GLN A CA 1
ATOM 1691 C C . GLN A 1 208 ? -24.886 10.353 -11.418 1.00 84.88 208 GLN A C 1
ATOM 1693 O O . GLN A 1 208 ? -25.346 10.478 -12.551 1.00 84.88 208 GLN A O 1
ATOM 1698 N N . SER A 1 209 ? -25.654 10.446 -10.331 1.00 81.81 209 SER A N 1
ATOM 1699 C CA . SER A 1 209 ? -27.102 10.673 -10.390 1.00 81.81 209 SER A CA 1
ATOM 1700 C C . SER A 1 209 ? -27.500 12.097 -10.795 1.00 81.81 209 SER A C 1
ATOM 1702 O O . SER A 1 209 ? -28.635 12.300 -11.214 1.00 81.81 209 SER A O 1
ATOM 1704 N N . THR A 1 210 ? -26.592 13.080 -10.728 1.00 74.94 210 THR A N 1
ATOM 1705 C CA . THR A 1 210 ? -26.868 14.468 -11.157 1.00 74.94 210 THR A CA 1
ATOM 1706 C C . THR A 1 210 ? -26.598 14.748 -12.643 1.00 74.94 210 THR A C 1
ATOM 1708 O O . THR A 1 210 ? -26.815 15.869 -13.109 1.00 74.94 210 THR A O 1
ATOM 1711 N N . GLY A 1 211 ? -26.127 13.759 -13.413 1.00 70.75 211 GLY A N 1
ATOM 1712 C CA . GLY A 1 211 ? -25.761 13.941 -14.823 1.00 70.75 211 GLY A CA 1
ATOM 1713 C C . GLY A 1 211 ? -24.678 15.014 -15.026 1.00 70.75 211 GLY A C 1
ATOM 1714 O O . GLY A 1 211 ? -23.810 15.204 -14.177 1.00 70.75 211 GLY A O 1
ATOM 1715 N N . ASN A 1 212 ? -24.735 15.750 -16.143 1.00 63.09 212 ASN A N 1
ATOM 1716 C CA . ASN A 1 212 ? -23.779 16.826 -16.466 1.00 63.09 212 ASN A CA 1
ATOM 1717 C C . ASN A 1 212 ? -24.025 18.147 -15.704 1.00 63.09 212 ASN A C 1
ATOM 1719 O O . ASN A 1 212 ? -23.305 19.121 -15.917 1.00 63.09 212 ASN A O 1
ATOM 1723 N N . LEU A 1 213 ? -25.034 18.216 -14.830 1.00 60.88 213 LEU A N 1
ATOM 1724 C CA . LEU A 1 213 ? -25.438 19.444 -14.140 1.00 60.88 213 LEU A CA 1
ATOM 1725 C C . LEU A 1 213 ? -24.895 19.462 -12.707 1.00 60.88 213 LEU A C 1
ATOM 1727 O O . LEU A 1 213 ? -25.655 19.4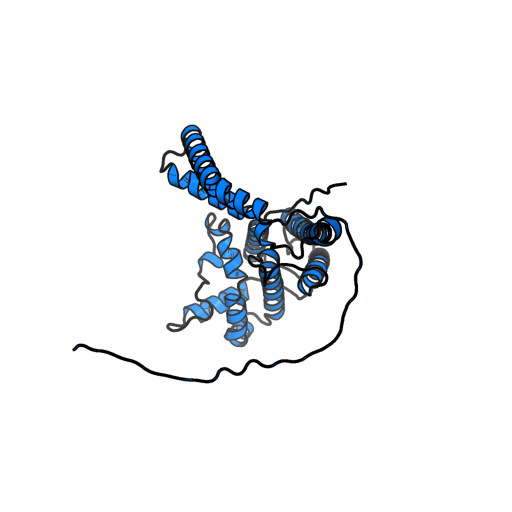04 -11.739 1.00 60.88 213 LEU A O 1
ATOM 1731 N N . ALA A 1 214 ? -23.572 19.562 -12.570 1.00 60.06 214 ALA A N 1
ATOM 1732 C CA . ALA A 1 214 ? -22.868 19.607 -11.285 1.00 60.06 214 ALA A CA 1
ATOM 1733 C C . ALA A 1 214 ? -22.984 20.976 -10.571 1.00 60.06 214 ALA A C 1
ATOM 1735 O O . ALA A 1 214 ? -21.992 21.535 -10.105 1.00 60.06 214 ALA A O 1
ATOM 1736 N N . TYR A 1 215 ? -24.191 21.540 -10.486 1.00 72.62 215 TYR A N 1
ATOM 1737 C CA . TYR A 1 215 ? -24.465 22.697 -9.631 1.00 72.62 215 TYR A CA 1
ATOM 1738 C C . TYR A 1 215 ? -24.658 22.241 -8.179 1.00 72.62 215 TYR A C 1
ATOM 1740 O O . TYR A 1 215 ? -25.211 21.169 -7.924 1.00 72.62 215 TYR A O 1
ATOM 1748 N N . ALA A 1 216 ? -24.235 23.067 -7.217 1.00 71.00 216 ALA A N 1
ATOM 1749 C CA . ALA A 1 216 ? -24.293 22.738 -5.789 1.00 71.00 216 ALA A CA 1
ATOM 1750 C C . ALA A 1 216 ? -25.710 22.363 -5.305 1.00 71.00 216 ALA A C 1
ATOM 1752 O O . ALA A 1 216 ? -25.858 21.469 -4.475 1.00 71.00 216 ALA A O 1
ATOM 1753 N N . SER A 1 217 ? -26.749 22.989 -5.866 1.00 75.50 217 SER A N 1
ATOM 1754 C CA . SER A 1 217 ? -28.156 22.695 -5.563 1.00 75.50 217 SER A CA 1
ATOM 1755 C C . SER A 1 217 ? -28.577 21.281 -5.976 1.00 75.50 217 SER A C 1
ATOM 1757 O O . SER A 1 217 ? -29.230 20.583 -5.205 1.00 75.50 217 SER A O 1
ATOM 1759 N N . ASN A 1 218 ? -28.166 20.831 -7.164 1.00 76.00 218 ASN A N 1
ATOM 1760 C CA . ASN A 1 218 ? -28.501 19.499 -7.676 1.00 76.00 218 ASN A CA 1
ATOM 1761 C C . ASN A 1 218 ? -27.778 18.406 -6.888 1.00 76.00 218 ASN A C 1
ATOM 1763 O O . ASN A 1 218 ? -28.355 17.358 -6.602 1.00 76.00 218 ASN A O 1
ATOM 1767 N N . PHE A 1 219 ? -26.526 18.664 -6.505 1.00 80.75 219 PHE A N 1
ATOM 1768 C CA . PHE A 1 219 ? -25.774 17.762 -5.642 1.00 80.75 219 PHE A CA 1
ATOM 1769 C C . PHE A 1 219 ? -26.431 17.623 -4.265 1.00 80.75 219 PHE A C 1
ATOM 1771 O O . PHE A 1 219 ? -26.576 16.500 -3.794 1.00 80.75 219 PHE A O 1
ATOM 1778 N N . ALA A 1 220 ? -26.870 18.728 -3.650 1.00 80.88 220 ALA A N 1
ATOM 1779 C CA . ALA A 1 220 ? -27.562 18.703 -2.360 1.00 80.88 220 ALA A CA 1
ATOM 1780 C C . ALA A 1 220 ? -28.865 17.888 -2.425 1.00 80.88 220 ALA A C 1
ATOM 1782 O O . ALA A 1 220 ? -29.038 16.953 -1.649 1.00 80.88 220 ALA A O 1
ATOM 1783 N N . ALA A 1 221 ? -29.719 18.150 -3.420 1.00 81.88 221 ALA A N 1
ATOM 1784 C CA . ALA A 1 221 ? -30.960 17.395 -3.606 1.00 81.88 221 ALA A CA 1
ATOM 1785 C C . ALA A 1 221 ? -30.704 15.893 -3.842 1.00 81.88 221 ALA A C 1
ATOM 1787 O O . ALA A 1 221 ? -31.380 15.033 -3.278 1.00 81.88 221 ALA A O 1
ATOM 1788 N N . SER A 1 222 ? -29.694 15.563 -4.651 1.00 81.38 222 SER A N 1
ATOM 1789 C CA . SER A 1 222 ? -29.308 14.176 -4.920 1.00 81.38 222 SER A CA 1
ATOM 1790 C C . SER A 1 222 ? -28.705 13.481 -3.695 1.00 81.38 222 SER A C 1
ATOM 1792 O O . SER A 1 222 ? -28.935 12.288 -3.484 1.00 81.38 222 SER A O 1
ATOM 1794 N N . PHE A 1 223 ? -27.934 14.205 -2.883 1.00 84.94 223 PHE A N 1
ATOM 1795 C CA . PHE A 1 223 ? -27.382 13.716 -1.623 1.00 84.94 223 PHE A CA 1
ATOM 1796 C C . PHE A 1 223 ? -28.507 13.367 -0.645 1.00 84.94 223 PHE A C 1
ATOM 1798 O O . PHE A 1 223 ? -28.538 12.241 -0.146 1.00 84.94 223 PHE A O 1
ATOM 1805 N N . ASP A 1 224 ? -29.459 14.283 -0.441 1.00 84.69 224 ASP A N 1
ATOM 1806 C CA . ASP A 1 224 ? -30.598 14.088 0.461 1.00 84.69 224 ASP A CA 1
ATOM 1807 C C . ASP A 1 224 ? -31.433 12.870 0.055 1.00 84.69 224 ASP A C 1
ATOM 1809 O O . ASP A 1 224 ? -31.744 12.020 0.893 1.00 84.69 224 ASP A O 1
ATOM 1813 N N . LEU A 1 225 ? -31.711 12.720 -1.246 1.00 84.31 225 LEU A N 1
ATOM 1814 C CA . LEU A 1 225 ? -32.444 11.574 -1.783 1.00 84.31 225 LEU A CA 1
ATOM 1815 C C . LEU A 1 225 ? -31.739 10.239 -1.485 1.00 84.31 225 LEU A C 1
ATOM 1817 O O . LEU A 1 225 ? -32.370 9.285 -1.023 1.00 84.31 225 LEU A O 1
ATOM 1821 N N . HIS A 1 226 ? -30.425 10.156 -1.718 1.00 83.12 226 HIS A N 1
ATOM 1822 C CA . HIS A 1 226 ? -29.676 8.922 -1.471 1.00 83.12 226 HIS A CA 1
ATOM 1823 C C . HIS A 1 226 ? -29.533 8.610 0.023 1.00 83.12 226 HIS A C 1
ATOM 1825 O O . HIS A 1 226 ? -29.611 7.441 0.408 1.00 83.12 226 HIS A O 1
ATOM 1831 N N . VAL A 1 227 ? -29.344 9.623 0.877 1.00 82.81 227 VAL A N 1
ATOM 1832 C CA . VAL A 1 227 ? -29.320 9.431 2.335 1.00 82.81 227 VAL A CA 1
ATOM 1833 C C . VAL A 1 227 ? -30.676 8.925 2.823 1.00 82.81 227 VAL A C 1
ATOM 1835 O O . VAL A 1 227 ? -30.710 7.935 3.556 1.00 82.81 227 VAL A O 1
ATOM 1838 N N . HIS A 1 228 ? -31.781 9.530 2.373 1.00 83.31 228 HIS A N 1
ATOM 1839 C CA . HIS A 1 228 ? -33.135 9.106 2.734 1.00 83.31 228 HIS A CA 1
ATOM 1840 C C . HIS A 1 228 ? -33.362 7.628 2.399 1.00 83.31 228 HIS A C 1
ATOM 1842 O O . HIS A 1 228 ? -33.650 6.830 3.293 1.00 83.31 228 HIS A O 1
ATOM 1848 N N . HIS A 1 229 ? -33.099 7.223 1.152 1.00 80.12 229 HIS A N 1
ATOM 1849 C CA . HIS A 1 229 ? -33.222 5.822 0.750 1.00 80.12 229 HIS A CA 1
ATOM 1850 C C . HIS A 1 229 ? -32.330 4.887 1.577 1.00 80.12 229 HIS A C 1
ATOM 1852 O O . HIS A 1 229 ? -32.798 3.854 2.056 1.00 80.12 229 HIS A O 1
ATOM 1858 N N . MET A 1 230 ? -31.061 5.234 1.816 1.00 78.06 230 MET A N 1
ATOM 1859 C CA . MET A 1 230 ? -30.194 4.391 2.646 1.00 78.06 230 MET A CA 1
ATOM 1860 C C . MET A 1 230 ? -30.733 4.221 4.070 1.00 78.06 230 MET A C 1
ATOM 1862 O O . MET A 1 230 ? -30.627 3.123 4.621 1.00 78.06 230 MET A O 1
ATOM 1866 N N . THR A 1 231 ? -31.317 5.262 4.672 1.00 74.44 231 THR A N 1
ATOM 1867 C CA . THR A 1 231 ? -31.892 5.164 6.022 1.00 74.44 231 THR A CA 1
ATOM 1868 C C . THR A 1 231 ? -33.117 4.254 6.060 1.00 74.44 231 THR A C 1
ATOM 1870 O O . THR A 1 231 ? -33.154 3.355 6.903 1.00 74.44 231 THR A O 1
ATOM 1873 N N . GLU A 1 232 ? -34.048 4.384 5.112 1.00 71.38 232 GLU A N 1
ATOM 1874 C CA . GLU A 1 232 ? -35.241 3.529 5.020 1.00 71.38 232 GLU A CA 1
ATOM 1875 C C . GLU A 1 232 ? -34.895 2.044 4.854 1.00 71.38 232 GLU A C 1
ATOM 1877 O O . GLU A 1 232 ? -35.491 1.191 5.512 1.00 71.38 232 GLU A O 1
ATOM 1882 N N . PHE A 1 233 ? -33.886 1.716 4.040 1.00 61.72 233 PHE A N 1
ATOM 1883 C CA . PHE A 1 233 ? -33.441 0.330 3.864 1.00 61.72 233 PHE A CA 1
ATOM 1884 C C . PHE A 1 233 ? -32.613 -0.201 5.048 1.00 61.72 233 PHE A C 1
ATOM 1886 O O . PHE A 1 233 ? -32.626 -1.404 5.327 1.00 61.72 233 PHE A O 1
ATOM 1893 N N . SER A 1 234 ? -31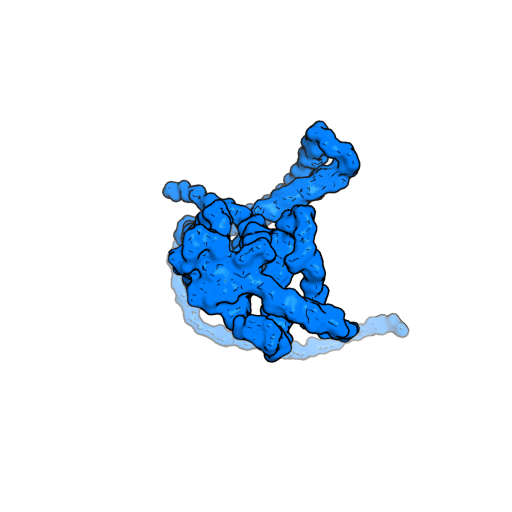.894 0.668 5.766 1.00 59.31 234 SER A N 1
ATOM 1894 C CA . SER A 1 234 ? -30.992 0.263 6.856 1.00 59.31 234 SER A CA 1
ATOM 1895 C C . SER A 1 234 ? -31.695 0.119 8.208 1.00 59.31 234 SER A C 1
ATOM 1897 O O . SER A 1 234 ? -31.329 -0.760 8.992 1.00 59.31 234 SER A O 1
ATOM 1899 N N . LEU A 1 235 ? -32.715 0.937 8.491 1.00 53.66 235 LEU A N 1
ATOM 1900 C CA . LEU A 1 235 ? -33.484 0.907 9.744 1.00 53.66 235 LEU A CA 1
ATOM 1901 C C . LEU A 1 235 ? -34.030 -0.499 10.086 1.00 53.66 235 LEU A C 1
ATOM 1903 O O . LEU A 1 235 ? -33.793 -0.967 11.204 1.00 53.66 235 LEU A O 1
ATOM 1907 N N . PRO A 1 236 ? -34.650 -1.244 9.148 1.00 55.03 236 PRO A N 1
ATOM 1908 C CA . PRO A 1 236 ? -35.134 -2.601 9.406 1.00 55.03 236 PRO A CA 1
ATOM 1909 C C . PRO A 1 236 ? -34.019 -3.612 9.724 1.00 55.03 236 PRO A C 1
ATOM 1911 O O . PRO A 1 236 ? -34.227 -4.548 10.500 1.00 55.03 236 PRO A O 1
ATOM 1914 N N . LEU A 1 237 ? -32.825 -3.446 9.144 1.00 51.66 237 LEU A N 1
ATOM 1915 C CA . LEU A 1 237 ? -31.678 -4.338 9.360 1.00 51.66 237 LEU A CA 1
ATOM 1916 C C . LEU A 1 237 ? -30.989 -4.067 10.703 1.00 51.66 237 LEU A C 1
ATOM 1918 O O . LEU A 1 237 ? -30.632 -5.006 11.420 1.00 51.66 237 LEU A O 1
ATOM 1922 N N . VAL A 1 238 ? -30.848 -2.793 11.076 1.00 52.09 238 VAL A N 1
ATOM 1923 C CA . VAL A 1 238 ? -30.290 -2.380 12.371 1.00 52.09 238 VAL A CA 1
ATOM 1924 C C . VAL A 1 238 ? -31.208 -2.818 13.515 1.00 52.09 238 VAL A C 1
ATOM 1926 O O . VAL A 1 238 ? -30.723 -3.400 14.487 1.00 52.09 238 VAL A O 1
ATOM 1929 N N . LEU A 1 239 ? -32.528 -2.651 13.373 1.00 43.97 239 LEU A N 1
ATOM 1930 C CA . LEU A 1 239 ? -33.511 -3.113 14.360 1.00 43.97 239 LEU A CA 1
ATOM 1931 C C . LEU A 1 239 ? -33.468 -4.638 14.554 1.00 43.97 239 LEU A C 1
ATOM 1933 O O . LEU A 1 239 ? -33.429 -5.105 15.693 1.00 43.97 239 LEU A O 1
ATOM 1937 N N . LYS A 1 240 ? -33.348 -5.422 13.472 1.00 47.81 240 LYS A N 1
ATOM 1938 C CA . LYS A 1 240 ? -33.172 -6.886 13.552 1.00 47.81 240 LYS A CA 1
ATOM 1939 C C . LYS A 1 240 ? -31.866 -7.301 14.242 1.00 47.81 240 LYS A C 1
ATOM 1941 O O . LYS A 1 240 ? -31.840 -8.308 14.946 1.00 47.81 240 LYS A O 1
ATOM 1946 N N . CYS A 1 241 ? -30.781 -6.545 14.069 1.00 41.91 241 CYS A N 1
ATOM 1947 C CA . CYS A 1 241 ? -29.510 -6.797 14.758 1.00 41.91 241 CYS A CA 1
ATOM 1948 C C . CYS A 1 241 ? -29.549 -6.420 16.248 1.00 41.91 241 CYS A C 1
ATOM 1950 O O . CYS A 1 241 ? -28.929 -7.105 17.061 1.00 41.91 241 CYS A O 1
ATOM 1952 N N . ILE A 1 242 ? -30.283 -5.367 16.620 1.00 50.81 242 ILE A N 1
ATOM 1953 C CA . ILE A 1 242 ? -30.478 -4.965 18.022 1.00 50.81 242 ILE A CA 1
ATOM 1954 C C . ILE A 1 242 ? -31.347 -5.993 18.759 1.00 50.81 242 ILE A C 1
ATOM 1956 O O . ILE A 1 242 ? -30.984 -6.418 19.853 1.00 50.81 242 ILE A O 1
ATOM 1960 N N . GLN A 1 243 ? -32.426 -6.469 18.131 1.00 45.09 243 GLN A N 1
ATOM 1961 C CA . GLN A 1 243 ? -33.334 -7.475 18.702 1.00 45.09 243 GLN A CA 1
ATOM 1962 C C . GLN A 1 243 ? -32.700 -8.867 18.878 1.00 45.09 243 GLN A C 1
ATOM 1964 O O . GLN A 1 243 ? -33.200 -9.676 19.651 1.00 45.09 243 GLN A O 1
ATOM 1969 N N . ARG A 1 244 ? -31.581 -9.160 18.198 1.00 43.03 244 ARG A N 1
ATOM 1970 C CA . ARG A 1 244 ? -30.823 -10.417 18.352 1.00 43.03 244 ARG A CA 1
ATOM 1971 C C . ARG A 1 244 ? -29.792 -10.398 19.486 1.00 43.03 244 ARG A C 1
ATOM 1973 O O . ARG A 1 244 ? -29.091 -11.392 19.672 1.00 43.03 244 ARG A O 1
ATOM 1980 N N . ARG A 1 245 ? -29.663 -9.304 20.246 1.00 37.34 245 ARG A N 1
ATOM 1981 C CA . ARG A 1 245 ? -28.877 -9.321 21.488 1.00 37.34 245 ARG A CA 1
ATOM 1982 C C . ARG A 1 245 ? -29.724 -9.980 22.582 1.00 37.34 245 ARG A C 1
ATOM 1984 O O . ARG A 1 245 ? -30.741 -9.396 22.942 1.00 37.34 245 ARG A O 1
ATOM 1991 N N . PRO A 1 246 ? -29.339 -11.140 23.146 1.00 37.88 246 PRO A N 1
ATOM 1992 C CA . PRO A 1 246 ? -30.014 -11.623 24.338 1.00 37.88 246 PRO A CA 1
ATOM 1993 C C . PRO A 1 246 ? -29.772 -10.608 25.458 1.00 37.88 246 PRO A C 1
ATOM 1995 O O . PRO A 1 246 ? -28.629 -10.272 25.784 1.00 37.88 246 PRO A O 1
ATOM 1998 N N . SER A 1 247 ? -30.861 -10.089 26.013 1.00 39.06 247 SER A N 1
ATOM 1999 C CA . SER A 1 247 ? -30.879 -9.295 27.233 1.00 39.06 247 SER A CA 1
ATOM 2000 C C . SER A 1 247 ? -30.258 -10.118 28.360 1.00 39.06 247 SER A C 1
ATOM 2002 O O . SER A 1 247 ? -30.880 -11.034 28.892 1.00 39.06 247 SER A O 1
ATOM 2004 N N . ARG A 1 248 ? -29.008 -9.821 28.727 1.00 40.59 248 ARG A N 1
ATOM 2005 C CA . ARG A 1 248 ? -28.448 -10.292 29.996 1.00 40.59 248 ARG A CA 1
ATOM 2006 C C . ARG A 1 248 ? -29.072 -9.471 31.123 1.00 40.59 248 ARG A C 1
ATOM 2008 O O . ARG A 1 248 ? -28.542 -8.438 31.511 1.00 40.59 248 ARG A O 1
ATOM 2015 N N . SER A 1 249 ? -30.194 -9.961 31.630 1.00 35.59 249 SER A N 1
ATOM 2016 C CA . SER A 1 249 ? -30.749 -9.607 32.935 1.00 35.59 249 SER A CA 1
ATOM 2017 C C . SER A 1 249 ? -31.377 -10.866 33.526 1.00 35.59 249 SER A C 1
ATOM 2019 O O . SER A 1 249 ? -32.388 -11.342 33.016 1.00 35.59 249 SER A O 1
ATOM 2021 N N . GLY A 1 250 ? -30.750 -11.427 34.558 1.00 29.19 250 GLY A N 1
ATOM 2022 C CA . GLY A 1 250 ? -31.246 -12.618 35.245 1.00 29.19 250 GLY A CA 1
ATOM 2023 C C . GLY A 1 250 ? -30.172 -13.272 36.102 1.00 29.19 250 GLY A C 1
ATOM 2024 O O . GLY A 1 250 ? -29.468 -14.167 35.650 1.00 29.19 250 GLY A O 1
ATOM 2025 N N . ILE A 1 251 ? -30.032 -12.772 37.325 1.00 33.56 251 ILE A N 1
ATOM 2026 C CA . ILE A 1 251 ? -29.352 -13.430 38.440 1.00 33.56 251 ILE A CA 1
ATOM 2027 C C . ILE A 1 251 ? -30.241 -14.602 38.878 1.00 33.56 251 ILE A C 1
ATOM 2029 O O . ILE A 1 251 ? -31.401 -14.355 39.188 1.00 33.56 251 ILE A O 1
ATOM 2033 N N . HIS A 1 252 ? -29.716 -15.832 38.910 1.00 30.86 252 HIS A N 1
ATOM 2034 C CA . HIS A 1 252 ? -29.900 -16.789 40.014 1.00 30.86 252 HIS A CA 1
ATOM 2035 C C . HIS A 1 252 ? -29.228 -18.143 39.741 1.00 30.86 252 HIS A C 1
ATOM 2037 O O . HIS A 1 252 ? -29.376 -18.705 38.661 1.00 30.86 252 HIS A O 1
ATOM 2043 N N . GLY A 1 253 ? -28.586 -18.674 40.787 1.00 27.77 253 GLY A N 1
ATOM 2044 C CA . GLY A 1 253 ? -28.661 -20.093 41.137 1.00 27.77 253 GLY A CA 1
ATOM 2045 C C . GLY A 1 253 ? -27.540 -20.981 40.619 1.00 27.77 253 GLY A C 1
ATOM 2046 O O . GLY A 1 253 ? -27.572 -21.438 39.483 1.00 27.77 253 GLY A O 1
ATOM 2047 N N . GLU A 1 254 ? -26.591 -21.294 41.498 1.00 29.69 254 GLU A N 1
ATOM 2048 C CA . GLU A 1 254 ? -25.830 -22.540 41.436 1.00 29.69 254 GLU A CA 1
ATOM 2049 C C . GLU A 1 254 ? -26.783 -23.740 41.372 1.00 29.69 254 GLU A C 1
ATOM 2051 O O . GLU A 1 254 ? -27.738 -23.808 42.145 1.00 29.69 254 GLU A O 1
ATOM 2056 N N . THR A 1 255 ? -26.511 -24.705 40.493 1.00 27.77 255 THR A N 1
ATOM 2057 C CA . THR A 1 255 ? -26.719 -26.136 40.775 1.00 27.77 255 THR A CA 1
ATOM 2058 C C . THR A 1 255 ? -26.002 -26.990 39.723 1.00 27.77 255 THR A C 1
ATOM 2060 O O . THR A 1 255 ? -26.320 -26.967 38.541 1.00 27.77 255 THR A O 1
ATOM 2063 N N . GLU A 1 256 ? -24.951 -27.656 40.202 1.00 27.81 256 GLU A N 1
ATOM 2064 C CA . GLU A 1 256 ? -24.484 -29.015 39.895 1.00 27.81 256 GLU A CA 1
ATOM 2065 C C . GLU A 1 256 ? -24.413 -29.532 38.441 1.00 27.81 256 GLU A C 1
ATOM 2067 O O . GLU A 1 256 ? -25.389 -29.656 37.706 1.00 27.81 256 GLU A O 1
ATOM 2072 N N . ARG A 1 257 ? -23.203 -29.985 38.076 1.00 28.92 257 ARG A N 1
ATOM 2073 C CA . ARG A 1 257 ? -22.977 -30.955 36.992 1.00 28.92 257 ARG A CA 1
ATOM 2074 C C . ARG A 1 257 ? -23.582 -32.311 37.372 1.00 28.92 257 ARG A C 1
ATOM 2076 O O . ARG A 1 257 ? -23.467 -32.705 38.530 1.00 28.92 257 ARG A O 1
ATOM 2083 N N . PRO A 1 258 ? -23.944 -33.122 36.367 1.00 28.66 258 PRO A N 1
ATOM 2084 C CA . PRO A 1 258 ? -23.423 -34.483 36.373 1.00 28.66 258 PRO A CA 1
ATOM 2085 C C . PRO A 1 258 ? -22.769 -34.902 35.051 1.00 28.66 258 PRO A C 1
ATOM 2087 O O . PRO A 1 258 ? -22.988 -34.352 33.975 1.00 28.66 258 PRO A O 1
ATOM 2090 N N . SER A 1 259 ? -21.892 -35.882 35.216 1.00 25.95 259 SER A N 1
ATOM 2091 C CA . SER A 1 259 ? -21.022 -36.559 34.264 1.00 25.95 259 SER A CA 1
ATOM 2092 C C . SER A 1 259 ? -21.733 -37.557 33.342 1.00 25.95 259 SER A C 1
ATOM 2094 O O . SER A 1 259 ? -22.625 -38.258 33.797 1.00 25.95 259 SER A O 1
ATOM 2096 N N . SER A 1 260 ? -21.166 -37.704 32.137 1.00 28.58 260 SER A N 1
ATOM 2097 C CA . SER A 1 260 ? -21.013 -38.918 31.306 1.00 28.58 260 SER A CA 1
ATOM 2098 C C . SER A 1 260 ? -22.240 -39.757 30.911 1.00 28.58 260 SER A C 1
ATOM 2100 O O . SER A 1 260 ? -22.987 -40.241 31.753 1.00 28.58 260 SER A O 1
ATOM 2102 N N . GLY A 1 261 ? -22.347 -40.054 29.612 1.00 26.38 261 GLY A N 1
ATOM 2103 C CA . GLY A 1 261 ? -23.239 -41.088 29.086 1.00 26.38 261 GLY A CA 1
ATOM 2104 C C . GLY A 1 261 ? -23.412 -41.012 27.570 1.00 26.38 261 GLY A C 1
ATOM 2105 O O . GLY A 1 261 ? -24.268 -40.279 27.083 1.00 26.38 261 GLY A O 1
ATOM 2106 N N . ASP A 1 262 ? -22.598 -41.775 26.842 1.00 28.25 262 ASP A N 1
ATOM 2107 C CA . ASP A 1 262 ? -22.765 -42.090 25.421 1.00 28.25 262 ASP A CA 1
ATOM 2108 C C . ASP A 1 262 ? -24.150 -42.677 25.126 1.00 28.25 262 ASP A C 1
ATOM 2110 O O . ASP A 1 262 ? -24.532 -43.663 25.753 1.00 28.25 262 ASP A O 1
ATOM 2114 N N . VAL A 1 263 ? -24.846 -42.179 24.096 1.00 30.28 263 VAL A N 1
ATOM 2115 C CA . VAL A 1 263 ? -25.817 -42.989 23.340 1.00 30.28 263 VAL A CA 1
ATOM 2116 C C . VAL A 1 263 ? -25.778 -42.601 21.861 1.00 30.28 263 VAL A C 1
ATOM 2118 O O . VAL A 1 263 ? -26.179 -41.511 21.454 1.00 30.28 263 VAL A O 1
ATOM 2121 N N . ALA A 1 264 ? -25.296 -43.543 21.052 1.00 28.88 264 ALA A N 1
ATOM 2122 C CA . ALA A 1 264 ? -25.371 -43.543 19.601 1.00 28.88 264 ALA A CA 1
ATOM 2123 C C . ALA A 1 264 ? -26.821 -43.738 19.125 1.00 28.88 264 ALA A C 1
ATOM 2125 O O . ALA A 1 264 ? -27.505 -44.656 19.577 1.00 28.88 264 ALA A O 1
ATOM 2126 N N . ILE A 1 265 ? -27.269 -42.934 18.156 1.00 30.27 265 ILE A N 1
ATOM 2127 C CA . ILE A 1 265 ? -28.540 -43.161 17.456 1.00 30.27 265 ILE A CA 1
ATOM 2128 C C . ILE A 1 265 ? -28.248 -43.834 16.111 1.00 30.27 265 ILE A C 1
ATOM 2130 O O . ILE A 1 265 ? -27.689 -43.232 15.195 1.00 30.27 265 ILE A O 1
ATOM 2134 N N . LYS A 1 266 ? -28.633 -45.112 16.028 1.00 27.52 266 LYS A N 1
ATOM 2135 C CA . LYS A 1 266 ? -28.755 -45.907 14.800 1.00 27.52 266 LYS A CA 1
ATOM 2136 C C . LYS A 1 266 ? -29.947 -45.401 13.982 1.00 27.52 266 LYS A C 1
ATOM 2138 O O . LYS A 1 266 ? -31.044 -45.295 14.523 1.00 27.52 266 LYS A O 1
ATOM 2143 N N . TYR A 1 267 ? -29.762 -45.193 12.681 1.00 24.30 267 TYR A N 1
ATOM 2144 C CA . TYR A 1 267 ? -30.870 -45.149 11.724 1.00 24.30 267 TYR A CA 1
ATOM 2145 C C . TYR A 1 267 ? -31.049 -46.548 11.132 1.00 24.30 267 TYR A C 1
ATOM 2147 O O . TYR A 1 267 ? -30.136 -47.069 10.495 1.00 24.30 267 TYR A O 1
ATOM 2155 N N . SER A 1 268 ? -32.209 -47.159 11.386 1.00 27.11 268 SER A N 1
ATOM 2156 C CA . SER A 1 268 ? -32.658 -48.383 10.723 1.00 27.11 268 SER A CA 1
ATOM 2157 C C . SER A 1 268 ? -33.784 -48.043 9.760 1.00 27.11 268 SER A C 1
ATOM 2159 O O . SER A 1 268 ? -34.701 -47.294 10.085 1.00 27.11 268 SER A O 1
ATOM 2161 N N . THR A 1 269 ? -33.651 -48.617 8.577 1.00 30.36 269 THR A N 1
ATOM 2162 C CA . THR A 1 269 ? -34.521 -48.603 7.408 1.00 30.36 269 THR A CA 1
ATOM 2163 C C . THR A 1 269 ? -35.876 -49.269 7.635 1.00 30.36 269 THR A C 1
ATOM 2165 O O . THR A 1 269 ? -35.989 -50.223 8.405 1.00 30.36 269 THR A O 1
ATOM 2168 N N . GLY A 1 270 ? -36.844 -48.813 6.838 1.00 28.33 270 GLY A N 1
ATOM 2169 C CA . GLY A 1 270 ? -37.993 -49.580 6.359 1.00 28.33 270 GLY A CA 1
ATOM 2170 C C . GLY A 1 270 ? -39.316 -48.806 6.441 1.00 28.33 270 GLY A C 1
ATOM 2171 O O . GLY A 1 270 ? -39.526 -48.055 7.383 1.00 28.33 270 GLY A O 1
ATOM 2172 N N . ASP A 1 271 ? -40.283 -48.944 5.541 1.00 28.25 271 ASP A N 1
ATOM 2173 C CA . ASP A 1 271 ? -40.338 -49.476 4.178 1.00 28.25 271 ASP A CA 1
ATOM 2174 C C . ASP A 1 271 ? -41.799 -49.274 3.699 1.00 28.25 271 ASP A C 1
ATOM 2176 O O . ASP A 1 271 ? -42.699 -49.385 4.529 1.00 28.25 271 ASP A O 1
ATOM 2180 N N . VAL A 1 272 ? -42.009 -49.047 2.389 1.00 32.16 272 VAL A N 1
ATOM 2181 C CA . VAL A 1 272 ? -43.250 -49.266 1.580 1.00 32.16 272 VAL A CA 1
ATOM 2182 C C . VAL A 1 272 ? -44.523 -48.460 1.994 1.00 32.16 272 VAL A C 1
ATOM 2184 O O . VAL A 1 272 ? -44.814 -48.283 3.163 1.00 32.16 272 VAL A O 1
ATOM 2187 N N . ILE A 1 273 ? -45.387 -47.862 1.157 1.00 32.09 273 ILE A N 1
ATOM 2188 C CA . ILE A 1 273 ? -46.144 -48.208 -0.072 1.00 32.09 273 ILE A CA 1
ATOM 2189 C C . ILE A 1 273 ? -46.675 -46.838 -0.583 1.00 32.09 273 ILE A C 1
ATOM 2191 O O . ILE A 1 273 ? -47.070 -46.018 0.236 1.00 32.09 273 ILE A O 1
ATOM 2195 N N . GLY A 1 274 ? -46.701 -46.422 -1.852 1.00 29.59 274 GLY A N 1
ATOM 2196 C CA . GLY A 1 274 ? -46.935 -47.114 -3.115 1.00 29.59 274 GLY A CA 1
ATOM 2197 C C . GLY A 1 274 ? -48.246 -46.590 -3.734 1.00 29.59 274 GLY A C 1
ATOM 2198 O O . GLY A 1 274 ? -49.270 -46.648 -3.068 1.00 29.59 274 GLY A O 1
ATOM 2199 N N . GLN A 1 275 ? -48.179 -46.099 -4.985 1.00 31.47 275 GLN A N 1
ATOM 2200 C CA . GLN A 1 275 ? -49.198 -46.047 -6.070 1.00 31.47 275 GLN A CA 1
ATOM 2201 C C . GLN A 1 275 ? -49.042 -44.762 -6.920 1.00 31.47 275 GLN A C 1
ATOM 2203 O O . GLN A 1 275 ? -49.118 -43.663 -6.387 1.00 31.47 275 GLN A O 1
ATOM 2208 N N . ARG A 1 276 ? -48.570 -44.880 -8.182 1.00 31.70 276 ARG A N 1
ATOM 2209 C CA . ARG A 1 276 ? -49.333 -45.107 -9.450 1.00 31.70 276 ARG A CA 1
ATOM 2210 C C . ARG A 1 276 ? -50.046 -43.805 -9.879 1.00 31.70 276 ARG A C 1
ATOM 2212 O O . ARG A 1 276 ? -50.700 -43.209 -9.046 1.00 31.70 276 ARG A O 1
ATOM 2219 N N . GLN A 1 277 ? -50.012 -43.278 -11.104 1.00 32.94 277 GLN A N 1
ATOM 2220 C CA . GLN A 1 277 ? -49.920 -43.768 -12.496 1.00 32.94 277 GLN A CA 1
ATOM 2221 C C . GLN A 1 277 ? -49.440 -42.564 -13.353 1.00 32.94 277 GLN A C 1
ATOM 2223 O O . GLN A 1 277 ? -49.613 -41.432 -12.912 1.00 32.94 277 GLN A O 1
ATOM 2228 N N . GLY A 1 278 ? -48.879 -42.669 -14.554 1.00 40.09 278 GLY A N 1
ATOM 2229 C CA . GLY A 1 278 ? -48.527 -43.781 -15.431 1.00 40.09 278 GLY A CA 1
ATOM 2230 C C . GLY A 1 278 ? -47.606 -43.258 -16.535 1.00 40.09 278 GLY A C 1
ATOM 2231 O O . GLY A 1 278 ? -47.145 -42.100 -16.409 1.00 40.09 278 GLY A O 1
#

Nearest PDB structures (foldseek):
  6p5a-assembly1_G  TM=8.411E-01  e=5.243E-09  Drosophila melanogaster

Radius of gyration: 26.79 Å; Cα contacts (8 Å, |Δi|>4): 259; chains: 1; bounding box: 71×72×68 Å

Organism: Rhipicephalus microplus (NCBI:txid6941)

Foldseek 3Di:
DDDDADADAPLVLLLLVLVLQLPFFAQFPLGTAHCQLLVQLCVVQVVDPDDGLLPPDDPCLNDPDPVSSPDSVSSCSCLDPSSLSSCVVCVVVSCVPPNHCRSNSVVSVLVNLVCQQLQADDPVSFAFPPDPSLVSLVVVLVRLVRRCVRDDVCSRHGDPVSSVNSNSNSVSVSVVNCCCVVPVPDGGHRNNVRHCVVVVVLLVVLVVVLPPPPDPVSSVVSNVVVVVVVCVVVVVVVVVVVVPDPPPDDDDDDDDDDDDDDDDDDDDDDDDDDDDDD

Solvent-accessible surface area (backbone atoms only — not comparable to full-atom values): 16332 Å² total; per-residue (Å²): 135,91,82,87,74,67,62,48,46,54,60,60,43,44,25,52,53,45,52,45,36,68,73,67,21,35,39,41,84,73,36,69,28,56,55,62,60,57,50,50,33,46,57,57,42,66,70,49,89,64,93,50,63,40,78,85,67,53,67,60,66,75,64,47,51,82,70,52,60,68,43,41,67,47,32,56,53,62,41,23,71,40,42,56,50,26,52,62,73,40,34,71,69,32,31,77,75,67,43,87,56,61,31,35,52,53,49,43,50,55,50,32,50,48,50,54,56,56,48,10,80,46,83,92,57,27,48,37,84,95,32,73,65,50,53,47,56,54,52,50,51,51,49,53,51,51,25,54,74,61,15,71,90,47,69,26,44,69,55,70,71,49,48,50,38,51,50,44,25,53,53,30,49,55,52,47,44,50,46,40,39,76,75,69,67,44,82,60,38,49,36,47,73,60,46,57,60,70,59,53,50,50,54,47,52,34,50,61,74,41,58,93,53,84,44,74,68,46,45,49,56,40,42,52,54,5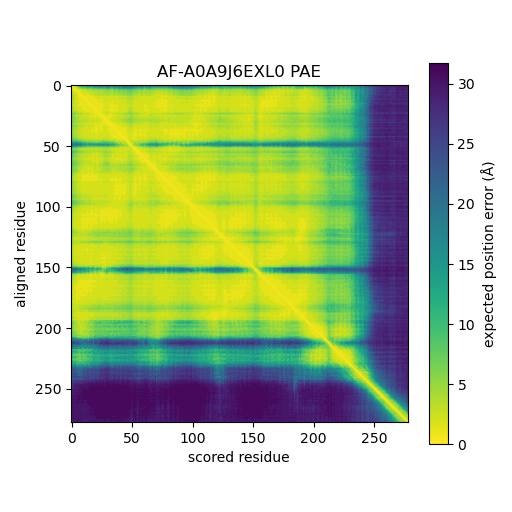2,51,51,53,52,47,66,67,42,52,66,54,53,52,55,59,58,71,66,53,81,79,91,75,82,91,79,79,90,78,81,86,85,80,88,81,92,79,87,84,83,88,81,89,86,76,90,85,91,81,89,87,132